Protein AF-G4ZA15-F1 (afdb_monomer)

Nearest PDB structures (foldseek):
  3rib-assembly2_B  TM=2.406E-01  e=3.776E+00  Homo sapiens
  8gjg-assembly1_A  TM=2.248E-01  e=4.540E+00  synthetic construct
  8gji-assembly1_A  TM=2.198E-01  e=4.141E+00  synthetic construct

Radius of gyration: 21.25 Å; Cα contacts (8 Å, |Δi|>4): 192; chains: 1; bounding box: 44×42×89 Å

Solvent-accessible surface area (backbone atoms only — not comparable to full-atom values): 11818 Å² total; per-residue (Å²): 134,80,81,79,73,68,76,81,36,77,65,47,50,53,51,48,41,50,50,40,40,73,71,61,60,51,67,71,53,53,45,57,76,53,47,64,85,42,93,91,57,66,61,64,57,76,22,66,51,46,53,52,48,54,55,31,47,54,52,35,21,78,72,67,38,67,78,70,60,46,63,68,58,53,53,56,62,45,45,79,79,38,54,67,78,53,41,37,40,38,28,47,45,34,34,55,53,36,64,73,63,76,47,64,64,70,53,42,50,50,32,49,52,45,28,51,53,39,49,50,50,38,47,75,70,69,46,41,43,51,54,52,51,72,68,44,99,58,64,72,92,77,49,52,81,85,36,57,64,45,46,32,50,52,52,46,25,49,51,46,11,43,75,72,43,34,70,67,38,31,50,52,34,54,54,31,46,76,72,71,31,58,66,61,21,23,52,56,42,44,44,44,68,52,47,58,55,53,50,51,54,51,55,62,73,64,58,79,79,88,125

Organism: Phytophthora sojae (strain P6497) (NCBI:txid1094619)

Mean predicted aligned error: 8.97 Å

pLDDT: mean 82.11, std 15.52, range [34.44, 96.94]

Structure (mmCIF, N/CA/C/O backbone):
data_AF-G4ZA15-F1
#
_entry.id   AF-G4ZA15-F1
#
loop_
_atom_site.group_PDB
_atom_site.id
_atom_site.type_symbol
_atom_site.label_atom_id
_atom_site.label_alt_id
_atom_site.label_comp_id
_atom_site.label_asym_id
_atom_site.label_entity_id
_atom_site.label_seq_id
_atom_site.pdbx_PDB_ins_code
_atom_site.Cartn_x
_atom_site.Cartn_y
_atom_site.Cartn_z
_atom_site.occupancy
_atom_site.B_iso_or_equiv
_atom_site.auth_seq_id
_atom_site.auth_comp_id
_atom_site.auth_asym_id
_atom_site.auth_atom_id
_atom_site.pdbx_PDB_model_num
ATOM 1 N N . MET A 1 1 ? -1.650 22.909 36.644 1.00 34.47 1 MET A N 1
ATOM 2 C CA . MET A 1 1 ? -1.852 22.818 35.185 1.00 34.47 1 MET A CA 1
ATOM 3 C C . MET A 1 1 ? -2.038 21.360 34.833 1.00 34.47 1 MET A C 1
ATOM 5 O O . MET A 1 1 ? -1.254 20.528 35.272 1.00 34.47 1 MET A O 1
ATOM 9 N N . GLU A 1 2 ? -3.170 21.073 34.209 1.00 34.44 2 GLU A N 1
ATOM 10 C CA . GLU A 1 2 ? -3.791 19.759 34.077 1.00 34.44 2 GLU A CA 1
ATOM 11 C C . GLU A 1 2 ? -2.920 18.747 33.326 1.00 34.44 2 GLU A C 1
ATOM 13 O O . GLU A 1 2 ? -2.296 19.055 32.313 1.00 34.44 2 GLU A O 1
ATOM 18 N N . LYS A 1 3 ? -2.933 17.502 33.816 1.00 37.47 3 LYS A N 1
ATOM 19 C CA . LYS A 1 3 ? -2.531 16.326 33.045 1.00 37.47 3 LYS A CA 1
ATOM 20 C C . LYS A 1 3 ? -3.373 16.311 31.771 1.00 37.47 3 LYS A C 1
ATOM 22 O O . LYS A 1 3 ? -4.573 16.058 31.857 1.00 37.47 3 LYS A O 1
ATOM 27 N N . SER A 1 4 ? -2.759 16.513 30.607 1.00 37.44 4 SER A N 1
ATOM 28 C CA . SER A 1 4 ? -3.373 16.104 29.346 1.00 37.44 4 SER A CA 1
ATOM 29 C C . SER A 1 4 ? -3.561 14.585 29.408 1.00 37.44 4 SER A C 1
ATOM 31 O O . SER A 1 4 ? -2.639 13.809 29.147 1.00 37.44 4 SER A O 1
ATOM 33 N N . LEU A 1 5 ? -4.732 14.144 29.864 1.00 37.12 5 LEU A N 1
ATOM 34 C CA . LEU A 1 5 ? -5.147 12.752 29.798 1.00 37.12 5 LEU A CA 1
ATOM 35 C C . LEU A 1 5 ? -4.989 12.322 28.341 1.00 37.12 5 LEU A C 1
ATOM 37 O O . LEU A 1 5 ? -5.591 12.908 27.447 1.00 37.12 5 LEU A O 1
ATOM 41 N N . SER A 1 6 ? -4.111 11.349 28.106 1.00 41.78 6 SER A N 1
ATOM 42 C CA . SER A 1 6 ? -3.810 10.806 26.785 1.00 41.78 6 SER A CA 1
AT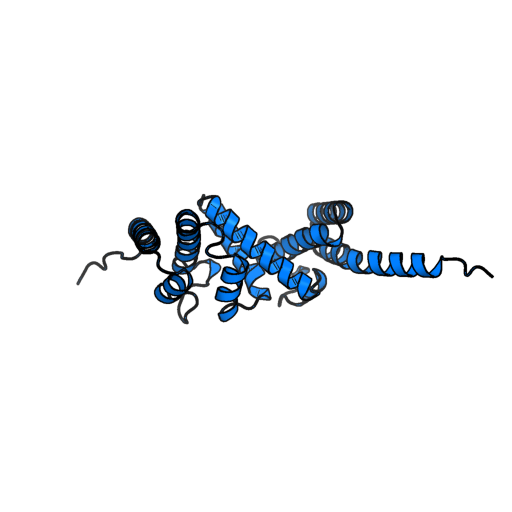OM 43 C C . SER A 1 6 ? -5.057 10.138 26.201 1.00 41.78 6 SER A C 1
ATOM 45 O O . SER A 1 6 ? -5.281 8.933 26.319 1.00 41.78 6 SER A O 1
ATOM 47 N N . ILE A 1 7 ? -5.886 10.941 25.539 1.00 44.53 7 ILE A N 1
ATOM 48 C CA . ILE A 1 7 ? -7.028 10.495 24.731 1.00 44.53 7 ILE A CA 1
ATOM 49 C C . ILE A 1 7 ? -6.553 9.652 23.528 1.00 44.53 7 ILE A C 1
ATOM 51 O O . ILE A 1 7 ? -7.340 8.957 22.896 1.00 44.53 7 ILE A O 1
ATOM 55 N N . PHE A 1 8 ? -5.240 9.635 23.273 1.00 61.66 8 PHE A N 1
ATOM 56 C CA . PHE A 1 8 ? -4.566 8.910 22.200 1.00 61.66 8 PHE A CA 1
ATOM 57 C C . PHE A 1 8 ? -3.681 7.758 22.712 1.00 61.66 8 PHE A C 1
ATOM 59 O O . PHE A 1 8 ? -2.659 7.437 22.103 1.00 61.66 8 PHE A O 1
ATOM 66 N N . SER A 1 9 ? -4.039 7.097 23.815 1.00 76.44 9 SER A N 1
ATOM 67 C CA . SER A 1 9 ? -3.373 5.842 24.193 1.00 76.44 9 SER A CA 1
ATOM 68 C C . SER A 1 9 ? -3.793 4.680 23.262 1.00 76.44 9 SER A C 1
ATOM 70 O O . SER A 1 9 ? -4.895 4.711 22.701 1.00 76.44 9 SER A O 1
ATOM 72 N N . PRO A 1 10 ? -2.973 3.621 23.092 1.00 79.88 10 PRO A N 1
ATOM 73 C CA . PRO A 1 10 ? -3.377 2.416 22.354 1.00 79.88 10 PRO A CA 1
ATOM 74 C C . PRO A 1 10 ? -4.675 1.775 22.875 1.00 79.88 10 PRO A C 1
ATOM 76 O O . PRO A 1 10 ? -5.498 1.302 22.086 1.00 79.88 10 PRO A O 1
ATOM 79 N N . ALA A 1 11 ? -4.891 1.814 24.194 1.00 82.88 11 ALA A N 1
ATOM 80 C CA . ALA A 1 11 ? -6.104 1.309 24.830 1.00 82.88 11 ALA A CA 1
ATOM 81 C C . ALA A 1 11 ? -7.326 2.169 24.469 1.00 82.88 11 ALA A C 1
ATOM 83 O O . ALA A 1 11 ? -8.357 1.628 24.069 1.00 82.88 11 ALA A O 1
ATOM 84 N N . SER A 1 12 ? -7.186 3.501 24.511 1.00 84.50 12 SER A N 1
ATOM 85 C CA . SER A 1 12 ? -8.244 4.441 24.114 1.00 84.50 12 SER A CA 1
ATOM 86 C C . SER A 1 12 ? -8.668 4.214 22.661 1.00 84.50 12 SER A C 1
ATOM 88 O O . SER A 1 12 ? -9.857 4.090 22.379 1.00 84.50 12 SER A O 1
ATOM 90 N N . ARG A 1 13 ? -7.705 4.049 21.741 1.00 86.88 13 ARG A N 1
ATOM 91 C CA . ARG A 1 13 ? -7.991 3.749 20.325 1.00 86.88 13 ARG A CA 1
ATOM 92 C C . ARG A 1 13 ? -8.724 2.425 20.141 1.00 86.88 13 ARG A C 1
ATOM 94 O O . ARG A 1 13 ? -9.690 2.350 19.385 1.00 86.88 13 ARG A O 1
ATOM 101 N N . THR A 1 14 ? -8.294 1.385 20.853 1.00 87.06 14 THR A N 1
ATOM 102 C CA . THR A 1 14 ? -8.947 0.068 20.815 1.00 87.06 14 THR A CA 1
ATOM 103 C C . THR A 1 14 ? -10.394 0.146 21.305 1.00 87.06 14 THR A C 1
ATOM 105 O O . THR A 1 14 ? -11.293 -0.420 20.671 1.00 87.06 14 THR A O 1
ATOM 108 N N . ALA A 1 15 ? -10.634 0.879 22.396 1.00 90.06 15 ALA A N 1
ATOM 109 C CA . ALA A 1 15 ? -11.966 1.102 22.943 1.00 90.06 15 ALA A CA 1
ATOM 110 C C . ALA A 1 15 ? -12.853 1.893 21.968 1.00 90.06 15 ALA A C 1
ATOM 112 O O . ALA A 1 15 ? -13.973 1.468 21.689 1.00 90.06 15 ALA A O 1
ATOM 113 N N . MET A 1 16 ? -12.335 2.978 21.380 1.00 92.56 16 MET A N 1
ATOM 114 C CA . MET A 1 16 ? -13.054 3.792 20.392 1.00 92.56 16 MET A CA 1
ATOM 115 C C . MET A 1 16 ? -13.427 2.988 19.145 1.00 92.56 16 MET A C 1
ATOM 117 O O . MET A 1 16 ? -14.595 2.969 18.769 1.00 92.56 16 MET A O 1
ATOM 121 N N . ASN A 1 17 ? -12.483 2.251 18.551 1.00 92.75 17 ASN A N 1
ATOM 122 C CA . ASN A 1 17 ? -12.767 1.425 17.374 1.00 92.75 17 ASN A CA 1
ATOM 123 C C . ASN A 1 17 ? -13.838 0.367 17.672 1.00 92.75 17 ASN A C 1
ATOM 125 O O . ASN A 1 17 ? -14.708 0.107 16.841 1.00 92.75 17 ASN A O 1
ATOM 129 N N . SER A 1 18 ? -13.799 -0.225 18.868 1.00 92.00 18 SER A N 1
ATOM 130 C CA . SER A 1 18 ? -14.799 -1.207 19.294 1.00 92.00 18 SER A CA 1
ATOM 131 C C . SER A 1 18 ? -16.169 -0.561 19.520 1.00 92.00 18 SER A C 1
ATOM 133 O O . SER A 1 18 ? -17.178 -1.128 19.106 1.00 92.00 18 SER A O 1
ATOM 135 N N . ALA A 1 19 ? -16.220 0.639 20.107 1.00 94.25 19 ALA A N 1
ATOM 136 C CA . ALA A 1 19 ? -17.455 1.398 20.290 1.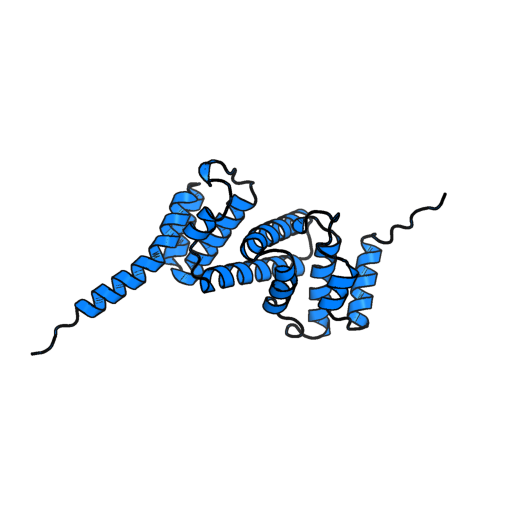00 94.25 19 ALA A CA 1
ATOM 137 C C . ALA A 1 19 ? -18.073 1.816 18.947 1.00 94.25 19 ALA A C 1
ATOM 139 O O . ALA A 1 19 ? -19.255 1.568 18.716 1.00 94.25 19 ALA A O 1
ATOM 140 N N . TRP A 1 20 ? -17.281 2.365 18.023 1.00 96.94 20 TRP A N 1
ATOM 141 C CA . TRP A 1 20 ? -17.750 2.729 16.684 1.00 96.94 20 TRP A CA 1
ATOM 142 C C . TRP A 1 20 ? -18.249 1.523 15.893 1.00 96.94 20 TRP A C 1
ATOM 144 O O . TRP A 1 20 ? -19.277 1.617 15.223 1.00 96.94 20 TRP A O 1
ATOM 154 N N . ALA A 1 21 ? -17.570 0.375 15.988 1.00 94.06 21 ALA A N 1
ATOM 155 C CA . ALA A 1 21 ? -18.023 -0.848 15.333 1.00 94.06 21 ALA A CA 1
ATOM 156 C C . ALA A 1 21 ? -19.328 -1.326 15.985 1.00 94.06 21 ALA A C 1
ATOM 158 O O . ALA A 1 21 ? -20.311 -1.611 15.299 1.00 94.06 21 ALA A O 1
ATOM 159 N N . LYS A 1 22 ? -19.412 -1.321 17.323 1.00 94.00 22 LYS A N 1
ATOM 160 C CA . LYS A 1 22 ? -20.633 -1.683 18.057 1.00 94.00 22 LYS A CA 1
ATOM 161 C C . LYS A 1 22 ? -21.831 -0.802 17.678 1.00 94.00 22 LYS A C 1
ATOM 163 O O . LYS A 1 22 ? -22.921 -1.338 17.506 1.00 94.00 22 LYS A O 1
ATOM 168 N N . SER A 1 23 ? -21.622 0.489 17.465 1.00 94.69 23 SER A N 1
ATOM 169 C CA . SER A 1 23 ? -22.679 1.412 17.039 1.00 94.69 23 SER A CA 1
ATOM 170 C C . SER A 1 23 ? -22.925 1.421 15.528 1.00 94.69 23 SER A C 1
ATOM 172 O O . SER A 1 23 ? -23.850 2.082 15.074 1.00 94.69 23 SER A O 1
ATOM 174 N N . GLY A 1 24 ? -22.117 0.705 14.739 1.00 94.31 24 GLY A N 1
ATOM 175 C CA . GLY A 1 24 ? -22.262 0.657 13.285 1.00 94.31 24 GLY A CA 1
ATOM 176 C C . GLY A 1 24 ? -22.013 1.994 12.593 1.00 94.31 24 GLY A C 1
ATOM 177 O O . GLY A 1 24 ? -22.618 2.269 11.559 1.00 94.31 24 GLY A O 1
ATOM 178 N N . VAL A 1 25 ? -21.132 2.825 13.160 1.00 96.94 25 VAL A N 1
ATOM 179 C CA . VAL A 1 25 ? -20.686 4.071 12.519 1.00 96.94 25 VAL A CA 1
ATOM 180 C C . VAL A 1 25 ? -20.119 3.729 11.135 1.00 96.94 25 VAL A C 1
ATOM 182 O O . VAL A 1 25 ? -19.558 2.661 10.947 1.00 96.94 25 VAL A O 1
ATOM 185 N N . LYS A 1 26 ? -20.304 4.566 10.117 1.00 95.56 26 LYS A N 1
ATOM 186 C CA . LYS A 1 26 ? -19.759 4.253 8.785 1.00 95.56 26 LYS A CA 1
ATOM 187 C C . LYS A 1 26 ? -18.257 4.579 8.721 1.00 95.56 26 LYS A C 1
ATOM 189 O O . LYS A 1 26 ? -17.853 5.583 9.317 1.00 95.56 26 LYS A O 1
ATOM 194 N N . PRO A 1 27 ? -17.423 3.814 7.990 1.00 95.06 27 PRO A N 1
ATOM 195 C CA . PRO A 1 27 ? -16.002 4.130 7.802 1.00 95.06 27 PRO A CA 1
ATOM 196 C C . PRO A 1 27 ? -15.730 5.549 7.302 1.00 95.06 27 PRO A C 1
ATOM 198 O O . PRO A 1 27 ? -14.786 6.179 7.776 1.00 95.06 27 PRO A O 1
ATOM 201 N N . GLU A 1 28 ? -16.579 6.094 6.431 1.00 93.06 28 GLU A N 1
ATOM 202 C CA . GLU A 1 28 ? -16.513 7.483 5.963 1.00 93.06 28 GLU A CA 1
ATOM 203 C C . GLU A 1 28 ? -16.638 8.485 7.118 1.00 93.06 28 GLU A C 1
ATOM 205 O O . GLU A 1 28 ? -15.981 9.526 7.127 1.00 93.06 28 GLU A O 1
ATOM 210 N N . GLU A 1 29 ? -17.499 8.189 8.092 1.00 94.56 29 GLU A N 1
ATOM 211 C CA . GLU A 1 29 ? -17.726 9.061 9.241 1.00 94.56 29 GLU A CA 1
ATOM 212 C C . GLU A 1 29 ? -16.543 9.008 10.203 1.00 94.56 29 GLU A C 1
ATOM 214 O O . GLU A 1 29 ? -16.046 10.049 10.625 1.00 94.56 29 GLU A O 1
ATOM 219 N N . VAL A 1 30 ? -16.007 7.814 10.469 1.00 94.69 30 VAL A N 1
ATOM 220 C CA . VAL A 1 30 ? -14.788 7.678 11.278 1.00 94.69 30 VAL A CA 1
ATOM 221 C C . VAL A 1 30 ? -13.591 8.351 10.598 1.00 94.69 30 VAL A C 1
ATOM 223 O O . VAL A 1 30 ? -12.807 9.008 11.280 1.00 94.69 30 VAL A O 1
ATOM 226 N N . TYR A 1 31 ? -13.483 8.281 9.265 1.00 90.56 31 TYR A N 1
ATOM 227 C CA . TYR A 1 31 ? -12.460 9.007 8.502 1.00 90.56 31 TYR A CA 1
ATOM 228 C C . TYR A 1 31 ? -12.529 10.520 8.763 1.00 90.56 31 TYR A C 1
ATOM 230 O O . TYR A 1 31 ? -11.504 11.167 8.985 1.00 90.56 31 TYR A O 1
ATOM 238 N N . ARG A 1 32 ? -13.746 11.087 8.781 1.00 90.00 32 ARG A N 1
ATOM 239 C CA . ARG A 1 32 ? -13.978 12.507 9.092 1.00 90.00 32 ARG A CA 1
ATOM 240 C C . ARG A 1 32 ? -13.657 12.848 10.544 1.00 90.00 32 ARG A C 1
ATOM 242 O O . ARG A 1 32 ? -12.971 13.841 10.774 1.00 90.00 32 ARG A O 1
ATOM 249 N N . ILE A 1 33 ? -14.116 12.036 11.499 1.00 91.31 33 ILE A N 1
ATOM 250 C CA . ILE A 1 33 ? -13.871 12.227 12.941 1.00 91.31 33 ILE A CA 1
ATOM 251 C C . ILE A 1 33 ? -12.369 12.246 13.239 1.00 91.31 33 ILE A C 1
ATOM 253 O O . ILE A 1 33 ? -11.900 13.079 14.009 1.00 91.31 33 ILE A O 1
ATOM 257 N N . LEU A 1 34 ? -11.614 11.351 12.598 1.00 89.00 34 LEU A N 1
ATOM 258 C CA . LEU A 1 34 ? -10.165 11.237 12.751 1.00 89.00 34 LEU A CA 1
ATOM 259 C C . LEU A 1 34 ? -9.374 12.286 11.959 1.00 89.00 34 LEU A C 1
ATOM 261 O O . LEU A 1 34 ? -8.154 12.310 12.075 1.00 89.00 34 LEU A O 1
ATOM 265 N N . ARG A 1 35 ? -10.058 13.136 11.177 1.00 86.88 35 ARG A N 1
ATOM 266 C CA . ARG A 1 35 ? -9.497 14.274 10.426 1.00 86.88 35 ARG A CA 1
ATOM 267 C C . ARG A 1 35 ? -8.337 13.910 9.487 1.00 86.88 35 ARG A C 1
ATOM 269 O O . ARG A 1 35 ? -7.547 14.775 9.131 1.00 86.88 35 ARG A O 1
ATOM 276 N N . ILE A 1 36 ? -8.320 12.673 8.992 1.00 84.88 36 ILE A N 1
ATOM 277 C CA . ILE A 1 36 ? -7.212 12.105 8.214 1.00 84.88 36 ILE A CA 1
ATOM 278 C C . ILE A 1 36 ? -6.879 12.958 6.984 1.00 84.88 36 ILE A C 1
ATOM 280 O O . ILE A 1 36 ? -7.716 13.172 6.09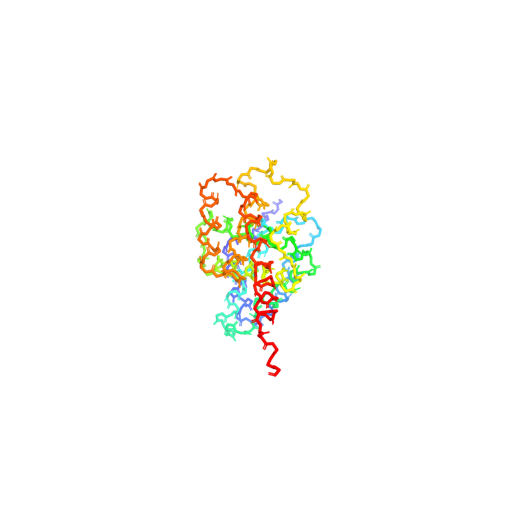5 1.00 84.88 36 ILE A O 1
ATOM 284 N N . GLY A 1 37 ? -5.620 13.395 6.912 1.00 75.25 37 GLY A N 1
ATOM 285 C CA . GLY A 1 37 ? -5.090 14.162 5.785 1.00 75.25 37 GLY A CA 1
ATOM 286 C C . GLY A 1 37 ? -5.504 15.633 5.807 1.00 75.25 37 GLY A C 1
ATOM 287 O O . GLY A 1 37 ? -5.590 16.264 4.750 1.00 75.25 37 GLY A O 1
ATOM 288 N N . GLN A 1 38 ? -5.820 16.178 6.986 1.00 77.12 38 GLN A N 1
ATOM 289 C CA . GLN A 1 38 ? -5.984 17.620 7.160 1.00 77.12 38 GLN A CA 1
ATOM 290 C C . GLN A 1 38 ? -4.629 18.346 7.272 1.00 77.12 38 GLN A C 1
ATOM 292 O O . GLN A 1 38 ? -3.639 17.750 7.699 1.00 77.12 38 GLN A O 1
ATOM 297 N N . PRO A 1 39 ? -4.562 19.637 6.885 1.00 68.38 39 PRO A N 1
ATOM 298 C CA . PRO A 1 39 ? -3.347 20.435 7.026 1.00 68.38 39 PRO A CA 1
ATOM 299 C C . PRO A 1 39 ? -2.836 20.444 8.472 1.00 68.38 39 PRO A C 1
ATOM 301 O O . PRO A 1 39 ? -3.615 20.653 9.401 1.00 68.38 39 PRO A O 1
ATOM 304 N N . GLY A 1 40 ? -1.529 20.244 8.646 1.00 64.75 40 GLY A N 1
ATOM 305 C CA . GLY A 1 40 ? -0.880 20.197 9.960 1.00 64.75 40 GLY A CA 1
ATOM 306 C C . GLY A 1 40 ? -0.823 18.810 10.608 1.00 64.75 40 GLY A C 1
ATOM 307 O O . GLY A 1 40 ? -0.255 18.689 11.690 1.00 64.75 40 GLY A O 1
ATOM 308 N N . GLU A 1 41 ? -1.368 17.767 9.971 1.00 69.44 41 GLU A N 1
ATOM 309 C CA . GLU A 1 41 ? -1.163 16.383 10.411 1.00 69.44 41 GLU A CA 1
ATOM 310 C C . GLU A 1 41 ? 0.193 15.813 9.966 1.00 69.44 41 GLU A C 1
ATOM 312 O O . GLU A 1 41 ? 0.814 16.277 9.007 1.00 69.44 41 GLU A O 1
ATOM 317 N N . GLU A 1 42 ? 0.633 14.761 10.665 1.00 71.00 42 GLU A N 1
ATOM 318 C CA . GLU A 1 42 ? 1.733 13.904 10.220 1.00 71.00 42 GLU A CA 1
ATOM 319 C C . GLU A 1 42 ? 1.484 13.392 8.795 1.00 71.00 42 GLU A C 1
ATOM 321 O O . GLU A 1 42 ? 0.339 13.204 8.371 1.00 71.00 42 GLU A O 1
ATOM 326 N N . ALA A 1 43 ? 2.567 13.084 8.076 1.00 76.00 43 ALA A N 1
ATOM 327 C CA . ALA A 1 43 ? 2.467 12.399 6.795 1.00 76.00 43 ALA A CA 1
ATOM 328 C C . ALA A 1 43 ? 1.546 11.174 6.925 1.00 76.00 43 ALA A C 1
ATOM 330 O O . ALA A 1 43 ? 1.664 10.393 7.872 1.00 76.00 43 ALA A O 1
ATOM 331 N N . MET A 1 44 ? 0.625 10.991 5.973 1.00 80.12 44 MET A N 1
ATOM 332 C CA . MET A 1 44 ? -0.442 9.988 6.087 1.00 80.12 44 MET A CA 1
ATOM 333 C C . MET A 1 44 ? 0.099 8.580 6.374 1.00 80.12 44 MET A C 1
ATOM 335 O O . MET A 1 44 ? -0.491 7.844 7.160 1.00 80.12 44 MET A O 1
ATOM 339 N N . ALA A 1 45 ? 1.265 8.239 5.818 1.00 76.38 45 ALA A N 1
ATOM 340 C CA . ALA A 1 45 ? 1.928 6.967 6.066 1.00 76.38 45 ALA A CA 1
ATOM 341 C C . ALA A 1 45 ? 2.286 6.737 7.544 1.00 76.38 45 ALA A C 1
ATOM 343 O O . ALA A 1 45 ? 2.149 5.622 8.036 1.00 76.38 45 ALA A O 1
ATOM 344 N N . THR A 1 46 ? 2.729 7.779 8.254 1.00 78.69 46 THR A N 1
ATOM 345 C CA . THR A 1 46 ? 3.100 7.713 9.675 1.00 78.69 46 THR A CA 1
ATOM 346 C C . THR A 1 46 ? 1.952 8.076 10.613 1.00 78.69 46 THR A C 1
ATOM 348 O O . THR A 1 46 ? 2.080 7.821 11.809 1.00 78.69 46 THR A O 1
ATOM 351 N N . SER A 1 47 ? 0.831 8.580 10.089 1.00 83.81 47 SER A N 1
ATOM 352 C CA . SER A 1 47 ? -0.309 9.052 10.873 1.00 83.81 47 SER A CA 1
ATOM 353 C C . SER A 1 47 ? -0.943 7.945 11.717 1.00 83.81 47 SER A C 1
ATOM 355 O O . SER A 1 47 ? -1.430 6.920 11.228 1.00 83.81 47 SER A O 1
ATOM 357 N N . THR A 1 48 ? -0.993 8.187 13.026 1.00 84.88 48 THR A N 1
ATOM 358 C CA . THR A 1 48 ? -1.684 7.300 13.973 1.00 84.88 48 THR A CA 1
ATOM 359 C C . THR A 1 48 ? -3.193 7.259 13.724 1.00 84.88 48 THR A C 1
ATOM 361 O O . THR A 1 48 ? -3.792 6.189 13.836 1.00 84.88 48 THR A O 1
ATOM 364 N N . SER A 1 49 ? -3.797 8.384 13.331 1.00 87.31 49 SER A N 1
ATOM 365 C CA . SER A 1 49 ? -5.211 8.468 12.948 1.00 87.31 49 SER A CA 1
ATOM 366 C C . SER A 1 49 ? -5.508 7.598 11.728 1.00 87.31 49 SER A C 1
ATOM 368 O O . SER A 1 49 ? -6.478 6.841 11.724 1.00 87.31 49 SER A O 1
ATOM 370 N N . PHE A 1 50 ? -4.634 7.634 10.718 1.00 87.06 50 PHE A N 1
ATOM 371 C CA . PHE A 1 50 ? -4.801 6.807 9.527 1.00 87.06 50 PHE A CA 1
ATOM 372 C C . PHE A 1 50 ? -4.719 5.310 9.852 1.00 87.06 50 PHE A C 1
ATOM 374 O O . PHE A 1 50 ? -5.608 4.546 9.478 1.00 87.06 50 PHE A O 1
ATOM 381 N N . ARG A 1 51 ? -3.724 4.887 10.643 1.00 85.88 51 ARG A N 1
ATOM 382 C CA . ARG A 1 51 ? -3.628 3.489 11.101 1.00 85.88 51 ARG A CA 1
ATOM 383 C C . ARG A 1 51 ? -4.832 3.058 11.937 1.00 85.88 51 ARG A C 1
ATOM 385 O O . ARG A 1 51 ? -5.345 1.957 11.751 1.00 85.88 51 ARG A O 1
ATOM 392 N N . GLN A 1 52 ? -5.314 3.922 12.832 1.00 89.06 52 GLN A N 1
ATOM 393 C CA . GLN A 1 52 ? -6.514 3.643 13.621 1.00 89.06 52 GLN A CA 1
ATOM 394 C C . GLN A 1 52 ? -7.737 3.413 12.728 1.00 89.06 52 GLN A C 1
ATOM 396 O O . GLN A 1 52 ? -8.552 2.539 13.029 1.00 89.06 52 GLN A O 1
ATOM 401 N N . TRP A 1 53 ? -7.862 4.172 11.643 1.00 92.19 53 TRP A N 1
ATOM 402 C CA . TRP A 1 53 ? -8.947 4.017 10.685 1.00 92.19 53 TRP A CA 1
ATOM 403 C C . TRP A 1 53 ? -8.860 2.719 9.882 1.00 92.19 53 TRP A C 1
ATOM 405 O O . TRP A 1 53 ? -9.875 2.043 9.732 1.00 92.19 53 TRP A O 1
ATOM 415 N N . LEU A 1 54 ? -7.662 2.299 9.465 1.00 90.00 54 LEU A N 1
ATOM 416 C CA . LEU A 1 54 ? -7.466 0.976 8.855 1.00 90.00 54 LEU A CA 1
ATOM 417 C C . LEU A 1 54 ? -7.869 -0.152 9.821 1.00 90.00 54 LEU A C 1
ATOM 419 O O . LEU A 1 54 ? -8.601 -1.062 9.447 1.00 90.00 54 LEU A O 1
ATOM 423 N N . TRP A 1 55 ? -7.492 -0.055 11.100 1.00 89.31 55 TRP A N 1
ATOM 424 C CA . TRP A 1 55 ? -7.948 -1.001 12.133 1.00 89.31 55 TRP A CA 1
ATOM 425 C C . TRP A 1 55 ? -9.458 -0.988 12.340 1.00 89.31 55 TRP A C 1
ATOM 427 O O . TRP A 1 55 ? -10.057 -1.996 12.718 1.00 89.31 55 TRP A O 1
ATOM 437 N N . TYR A 1 56 ? -10.068 0.177 12.171 1.00 92.94 56 TYR A N 1
ATOM 438 C CA . TYR A 1 56 ? -11.499 0.329 12.304 1.00 92.94 56 TYR A CA 1
ATOM 439 C C . TYR A 1 56 ? -12.252 -0.342 11.149 1.00 92.94 56 TYR A C 1
ATOM 441 O O . TYR A 1 56 ? -13.221 -1.049 11.413 1.00 92.94 56 TYR A O 1
ATOM 449 N N . ILE A 1 57 ? -11.783 -0.173 9.908 1.00 93.25 57 ILE A N 1
ATOM 450 C CA . ILE A 1 57 ? -12.342 -0.824 8.713 1.00 93.25 57 ILE A CA 1
ATOM 451 C C . ILE A 1 57 ? -12.428 -2.338 8.908 1.00 93.25 57 ILE A C 1
ATOM 453 O O . ILE A 1 57 ? -13.488 -2.916 8.692 1.00 93.25 57 ILE A O 1
ATOM 457 N N . GLU A 1 58 ? -11.361 -2.962 9.404 1.00 90.12 58 GLU A N 1
ATOM 458 C CA . GLU A 1 58 ? -11.343 -4.408 9.648 1.00 90.12 58 GLU A CA 1
ATOM 459 C C . GLU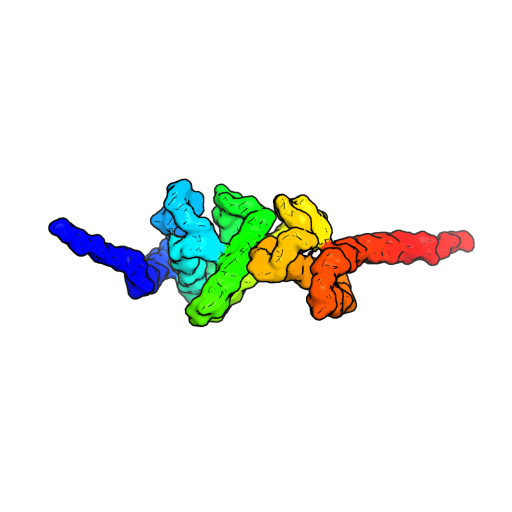 A 1 58 ? -12.380 -4.832 10.693 1.00 90.12 58 GLU A C 1
ATOM 461 O O . GLU A 1 58 ? -13.164 -5.754 10.482 1.00 90.12 58 GLU A O 1
ATOM 466 N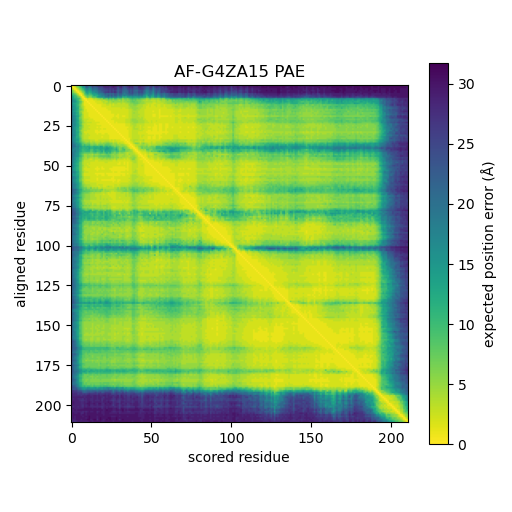 N . LYS A 1 59 ? -12.482 -4.097 11.807 1.00 90.12 59 LYS A N 1
ATOM 467 C CA . LYS A 1 59 ? -13.532 -4.350 12.810 1.00 90.12 59 LYS A CA 1
ATOM 468 C C . LYS A 1 59 ? -14.939 -4.132 12.257 1.00 90.12 59 LYS A C 1
ATOM 470 O O . LYS A 1 59 ? -15.875 -4.800 12.696 1.00 90.12 59 LYS A O 1
ATOM 475 N N . TYR A 1 60 ? -15.098 -3.178 11.346 1.00 93.94 60 TYR A N 1
ATOM 476 C CA . TYR A 1 60 ? -16.368 -2.892 10.699 1.00 93.94 60 TYR A CA 1
ATOM 477 C C . TYR A 1 60 ? -16.775 -4.032 9.760 1.00 93.94 60 TYR A C 1
ATOM 479 O O . TYR A 1 60 ? -17.898 -4.513 9.885 1.00 93.94 60 TYR A O 1
ATOM 487 N N . ARG A 1 61 ? -15.859 -4.521 8.911 1.00 92.06 61 ARG A N 1
ATOM 488 C CA . ARG A 1 61 ? -16.065 -5.676 8.017 1.00 92.06 61 ARG A CA 1
ATOM 489 C C . ARG A 1 61 ? -16.436 -6.941 8.776 1.00 92.06 61 ARG A C 1
ATOM 491 O O . ARG A 1 61 ? -17.489 -7.511 8.522 1.00 92.06 61 ARG A O 1
ATOM 498 N N . VAL A 1 62 ? -15.675 -7.287 9.816 1.00 90.62 62 VAL A N 1
ATOM 499 C CA . VAL A 1 62 ? -15.969 -8.454 10.670 1.00 90.62 62 VAL A CA 1
ATOM 500 C C . VAL A 1 62 ? -17.389 -8.410 11.239 1.00 90.62 62 VAL A C 1
ATOM 502 O O . VAL A 1 62 ? -18.025 -9.444 11.422 1.00 90.62 62 VAL A O 1
ATOM 505 N N . LYS A 1 63 ? -17.902 -7.214 11.541 1.00 91.62 63 LYS A N 1
ATOM 506 C CA . LYS A 1 63 ? -19.234 -7.060 12.122 1.00 91.62 63 LYS A CA 1
ATOM 507 C C . LYS A 1 63 ? -20.353 -6.972 11.082 1.00 91.62 63 LYS A C 1
ATOM 509 O O . LYS A 1 63 ? -21.436 -7.494 11.327 1.00 91.62 63 LYS A O 1
ATOM 514 N N . MET A 1 64 ? -20.135 -6.227 10.005 1.00 92.75 64 MET A N 1
ATOM 515 C CA . MET A 1 64 ? -21.173 -5.883 9.028 1.00 92.75 64 MET A CA 1
ATOM 516 C C . MET A 1 64 ? -21.168 -6.800 7.799 1.00 92.75 64 MET A C 1
ATOM 518 O O . MET A 1 64 ? -22.089 -6.719 6.991 1.00 92.75 64 MET A O 1
ATOM 522 N N . GLY A 1 65 ? -20.164 -7.668 7.675 1.00 89.69 65 GLY A N 1
ATOM 523 C CA . GLY A 1 65 ? -19.858 -8.456 6.486 1.00 89.69 65 GLY A CA 1
ATOM 524 C C . GLY A 1 65 ? -18.704 -7.838 5.694 1.00 89.69 65 GLY A C 1
ATOM 525 O O . GLY A 1 65 ? -18.560 -6.614 5.643 1.00 89.69 65 GLY A O 1
ATOM 526 N N . ASP A 1 66 ? -17.890 -8.682 5.060 1.00 83.62 66 ASP A N 1
ATOM 527 C CA . ASP A 1 66 ? -16.696 -8.247 4.319 1.00 83.62 66 ASP A CA 1
ATOM 528 C C . ASP A 1 66 ? -17.036 -7.282 3.168 1.00 83.62 66 ASP A C 1
ATOM 530 O O . ASP A 1 66 ? -16.309 -6.316 2.926 1.00 83.62 66 ASP A O 1
ATOM 534 N N . ASP A 1 67 ? -18.208 -7.460 2.550 1.00 87.19 67 ASP A N 1
ATOM 535 C CA . ASP A 1 67 ? -18.715 -6.612 1.464 1.00 87.19 67 ASP A CA 1
ATOM 536 C C . ASP A 1 67 ? -19.359 -5.298 1.941 1.00 87.19 67 ASP A C 1
ATOM 538 O O . ASP A 1 67 ? -19.741 -4.459 1.122 1.00 87.19 67 ASP A O 1
ATOM 542 N N . ALA A 1 68 ? -19.475 -5.068 3.257 1.00 91.06 68 ALA A N 1
ATOM 543 C CA . ALA A 1 68 ? -20.066 -3.838 3.795 1.00 91.06 68 ALA A CA 1
ATOM 544 C C . ALA A 1 68 ? -19.272 -2.583 3.401 1.00 91.06 68 ALA A C 1
ATOM 546 O O . ALA A 1 68 ? -19.825 -1.483 3.332 1.00 91.06 68 ALA A O 1
ATOM 547 N N . ILE A 1 69 ? -17.973 -2.751 3.143 1.00 91.56 69 ILE A N 1
ATOM 548 C CA . ILE A 1 69 ? -17.146 -1.757 2.476 1.00 91.56 69 ILE A CA 1
ATOM 549 C C . ILE A 1 69 ? -16.065 -2.447 1.649 1.00 91.56 69 ILE A C 1
ATOM 551 O O . ILE A 1 69 ? -15.262 -3.215 2.169 1.00 91.56 69 ILE A O 1
ATOM 555 N N . THR A 1 70 ? -16.004 -2.144 0.358 1.00 89.19 70 THR A N 1
ATOM 556 C CA . THR A 1 70 ? -15.022 -2.713 -0.575 1.00 89.19 70 THR A CA 1
ATOM 557 C C . THR A 1 70 ? -13.699 -1.949 -0.540 1.00 89.19 70 THR A C 1
ATOM 559 O O . THR A 1 70 ? -13.655 -0.752 -0.243 1.00 89.19 70 THR A O 1
ATOM 562 N N . ASP A 1 71 ? -12.602 -2.607 -0.916 1.00 86.25 71 ASP A N 1
ATOM 563 C CA . ASP A 1 71 ? -11.297 -1.943 -1.040 1.00 86.25 71 ASP A CA 1
ATOM 564 C C . ASP A 1 71 ? -11.316 -0.807 -2.076 1.00 86.25 71 ASP A C 1
ATOM 566 O O . ASP A 1 71 ? -10.656 0.219 -1.904 1.00 86.25 71 ASP A O 1
ATOM 570 N N . LEU A 1 72 ? -12.142 -0.943 -3.121 1.00 83.19 72 LEU A N 1
ATOM 571 C CA . LEU A 1 72 ? -12.373 0.103 -4.114 1.00 83.19 72 LEU A CA 1
ATOM 572 C C . LEU A 1 72 ? -12.960 1.368 -3.470 1.00 83.19 72 LEU A C 1
ATOM 574 O O . LEU A 1 72 ? -12.492 2.474 -3.754 1.00 83.19 72 LEU A O 1
ATOM 578 N N . GLN A 1 73 ? -13.963 1.216 -2.598 1.00 88.06 73 GLN A N 1
ATOM 579 C CA . GLN A 1 73 ? -14.553 2.329 -1.847 1.00 88.06 73 GLN A CA 1
ATOM 580 C C . GLN A 1 73 ? -13.523 2.969 -0.913 1.00 88.06 73 GLN A C 1
ATOM 582 O O . GLN A 1 73 ? -13.432 4.198 -0.869 1.00 88.06 73 GLN A O 1
ATOM 587 N N . ILE A 1 74 ? -12.688 2.164 -0.248 1.00 88.44 74 ILE A N 1
ATOM 588 C CA . ILE A 1 74 ? -11.599 2.658 0.607 1.00 88.44 74 ILE A CA 1
ATOM 589 C C . ILE A 1 74 ? -10.599 3.493 -0.199 1.00 88.44 74 ILE A C 1
ATOM 591 O O . ILE A 1 74 ? -10.336 4.646 0.152 1.00 88.44 74 ILE A O 1
ATOM 595 N N . GLY A 1 75 ? -10.104 2.970 -1.321 1.00 81.12 75 GLY A N 1
ATOM 596 C CA . GLY A 1 75 ? -9.200 3.709 -2.204 1.00 81.12 75 GLY A CA 1
ATOM 597 C C . GLY A 1 75 ? -9.829 4.995 -2.756 1.00 81.12 75 GLY A C 1
ATOM 598 O O . GLY A 1 75 ? -9.159 6.018 -2.879 1.00 81.12 75 GLY A O 1
ATOM 599 N N . THR A 1 76 ? -11.131 4.990 -3.058 1.00 82.38 76 THR A N 1
ATOM 600 C CA . THR A 1 76 ? -11.857 6.191 -3.511 1.00 82.38 76 THR A CA 1
ATOM 601 C C . THR A 1 76 ? -11.967 7.255 -2.414 1.00 82.38 76 THR A C 1
ATOM 603 O O . THR A 1 76 ? -11.842 8.446 -2.707 1.00 82.38 76 THR A O 1
ATOM 606 N N . MET A 1 77 ? -12.166 6.862 -1.150 1.00 84.38 77 MET A N 1
ATOM 607 C CA . MET A 1 77 ? -12.143 7.805 -0.026 1.00 84.38 77 MET A CA 1
ATOM 608 C C . MET A 1 77 ? -10.782 8.493 0.097 1.00 84.38 77 MET A C 1
ATOM 610 O O . MET A 1 77 ? -10.731 9.710 0.281 1.00 84.38 77 MET A O 1
ATOM 614 N N . LEU A 1 78 ? -9.697 7.735 -0.078 1.00 80.69 78 LEU A N 1
ATOM 615 C CA . LEU A 1 78 ? -8.327 8.246 0.002 1.00 80.69 78 LEU A CA 1
ATOM 616 C C . LEU A 1 78 ? -7.953 9.131 -1.188 1.00 80.69 78 LEU A C 1
ATOM 618 O O . LEU A 1 78 ? -7.263 10.135 -1.007 1.00 80.69 78 LEU A O 1
ATOM 622 N N . ASN A 1 79 ? -8.486 8.842 -2.380 1.00 74.00 79 ASN A N 1
ATOM 623 C CA . ASN A 1 79 ? -8.219 9.634 -3.583 1.00 74.00 79 ASN A CA 1
ATOM 624 C C . ASN A 1 79 ? -8.643 11.104 -3.469 1.00 74.00 79 ASN A C 1
ATOM 626 O O . ASN A 1 79 ? -8.104 11.965 -4.154 1.00 74.00 79 ASN A O 1
ATOM 630 N N . LYS A 1 80 ? -9.570 11.427 -2.560 1.00 70.88 80 LYS A N 1
ATOM 631 C CA . LYS A 1 80 ? -9.942 12.822 -2.269 1.00 70.88 80 LYS A CA 1
ATOM 632 C C . LYS A 1 80 ? -8.789 13.648 -1.686 1.00 70.88 80 LYS A C 1
ATOM 634 O O . LYS A 1 80 ? -8.916 14.868 -1.597 1.00 70.88 80 LYS A O 1
ATOM 639 N N . LYS A 1 81 ? -7.724 12.996 -1.214 1.00 69.81 81 LYS A N 1
ATOM 640 C CA . LYS A 1 81 ? -6.590 13.615 -0.516 1.00 69.81 81 LYS A CA 1
ATOM 641 C C . LYS A 1 81 ? -5.238 13.227 -1.100 1.00 69.81 81 LYS A C 1
ATOM 643 O O . LYS A 1 81 ? -4.317 14.028 -1.020 1.00 69.81 81 LYS A O 1
ATOM 648 N N . VAL A 1 82 ? -5.128 12.028 -1.668 1.00 67.44 82 VAL A N 1
ATOM 649 C CA . VAL A 1 82 ? -3.879 11.470 -2.192 1.00 67.44 82 VAL A CA 1
ATOM 650 C C . VAL A 1 82 ? -4.135 10.952 -3.610 1.00 67.44 82 VAL A C 1
ATOM 652 O O . VAL A 1 82 ? -4.888 9.984 -3.749 1.00 67.44 82 VAL A O 1
ATOM 655 N N . PRO A 1 83 ? -3.551 11.564 -4.657 1.00 74.38 83 PRO A N 1
ATOM 656 C CA . PRO A 1 83 ? -3.661 11.073 -6.030 1.00 74.38 83 PRO A CA 1
ATOM 657 C C . PRO A 1 83 ? -3.293 9.588 -6.143 1.00 74.38 83 PRO A C 1
ATOM 659 O O . PRO A 1 83 ? -2.454 9.094 -5.395 1.00 74.38 83 PRO A O 1
ATOM 662 N N . TYR A 1 84 ? -3.873 8.856 -7.099 1.00 70.25 84 TYR A N 1
ATOM 663 C CA . TYR A 1 84 ? -3.616 7.412 -7.249 1.00 70.25 84 TYR A CA 1
ATOM 664 C C . TYR A 1 84 ? -2.138 7.033 -7.388 1.00 70.25 84 TYR A C 1
ATOM 666 O O . TYR A 1 84 ? -1.731 5.983 -6.895 1.00 70.25 84 TYR A O 1
ATOM 674 N N . LEU A 1 85 ? -1.337 7.892 -8.018 1.00 71.25 85 LEU A N 1
ATOM 675 C CA . LEU A 1 85 ? 0.109 7.695 -8.132 1.00 71.25 85 LEU A CA 1
ATOM 676 C C . LEU A 1 85 ? 0.788 7.679 -6.759 1.00 71.25 85 LEU A C 1
ATOM 678 O O . LEU A 1 85 ? 1.599 6.799 -6.475 1.00 71.25 85 LEU A O 1
ATOM 682 N N . ASP A 1 86 ? 0.365 8.579 -5.877 1.00 81.06 86 ASP A N 1
ATOM 683 C CA . ASP A 1 86 ? 0.883 8.701 -4.518 1.00 81.06 86 ASP A CA 1
ATOM 684 C C . ASP A 1 86 ? 0.289 7.647 -3.573 1.00 81.06 86 ASP A C 1
ATOM 686 O O . ASP A 1 86 ? 0.872 7.326 -2.540 1.00 81.06 86 ASP A O 1
ATOM 690 N N . GLN A 1 87 ? -0.856 7.047 -3.919 1.00 81.56 87 GLN A N 1
ATOM 691 C CA . GLN A 1 87 ? -1.424 5.945 -3.136 1.00 81.56 87 GLN A CA 1
ATOM 692 C C . GLN A 1 87 ? -0.526 4.709 -3.160 1.00 81.56 87 GLN A C 1
ATOM 694 O O . GLN A 1 87 ? -0.407 4.020 -2.149 1.00 81.56 87 GLN A O 1
ATOM 699 N N . VAL A 1 88 ? 0.150 4.438 -4.278 1.00 84.81 88 VAL A N 1
ATOM 700 C CA . VAL A 1 88 ? 1.075 3.304 -4.377 1.00 84.81 88 VAL A CA 1
ATOM 701 C C . VAL A 1 88 ? 2.233 3.439 -3.386 1.00 84.81 88 VAL A C 1
ATOM 703 O O . VAL A 1 88 ? 2.555 2.480 -2.679 1.00 84.81 88 VAL A O 1
ATOM 706 N N . THR A 1 89 ? 2.850 4.620 -3.318 1.00 87.50 89 THR A N 1
ATOM 707 C CA . THR A 1 89 ? 3.967 4.894 -2.403 1.00 87.50 89 THR A CA 1
ATOM 708 C C . THR A 1 89 ? 3.484 5.001 -0.956 1.00 87.50 89 THR A C 1
ATOM 710 O O . THR A 1 89 ? 4.150 4.489 -0.053 1.00 87.50 89 THR A O 1
ATOM 713 N N . LEU A 1 90 ? 2.290 5.561 -0.727 1.00 86.88 90 LEU A N 1
ATOM 714 C CA . LEU A 1 90 ? 1.626 5.576 0.576 1.00 86.88 90 LEU A CA 1
ATOM 715 C C . LEU A 1 90 ? 1.416 4.158 1.116 1.00 86.88 90 LEU A C 1
ATOM 717 O O . LEU A 1 90 ? 1.867 3.859 2.221 1.00 86.88 90 LEU A O 1
ATOM 721 N N . PHE A 1 91 ? 0.761 3.273 0.360 1.00 87.62 91 PHE A N 1
ATOM 722 C CA . PHE A 1 91 ? 0.479 1.914 0.826 1.00 87.62 91 PHE A CA 1
ATOM 723 C C . PHE A 1 91 ? 1.742 1.064 0.935 1.00 87.62 91 PHE A C 1
ATOM 725 O O . PHE A 1 91 ? 1.843 0.267 1.868 1.00 87.62 91 PHE A O 1
ATOM 732 N N . GLN A 1 92 ? 2.745 1.296 0.079 1.00 89.88 92 GLN A N 1
ATOM 733 C CA . GLN A 1 92 ? 4.070 0.709 0.273 1.00 89.88 92 GLN A CA 1
ATOM 734 C C . GLN A 1 92 ? 4.645 1.118 1.639 1.00 89.88 92 GLN A C 1
ATOM 736 O O . GLN A 1 92 ? 5.107 0.263 2.394 1.00 89.88 92 GLN A O 1
ATOM 741 N N . SER A 1 93 ? 4.569 2.406 1.993 1.00 88.44 93 SER A N 1
ATOM 742 C CA . SER A 1 93 ? 5.091 2.904 3.270 1.00 88.44 93 SER A CA 1
ATOM 743 C C . SER A 1 93 ? 4.308 2.367 4.462 1.00 88.44 93 SER A C 1
ATOM 745 O O . SER A 1 93 ? 4.903 2.029 5.483 1.00 88.44 93 SER A O 1
ATOM 747 N N . VAL A 1 94 ? 2.982 2.300 4.356 1.00 85.31 94 VAL A N 1
ATOM 748 C CA . VAL A 1 94 ? 2.102 1.811 5.425 1.00 85.31 94 VAL A CA 1
ATOM 749 C C . VAL A 1 94 ? 2.375 0.335 5.691 1.00 85.31 94 VAL A C 1
ATOM 751 O O . VAL A 1 94 ? 2.608 -0.034 6.838 1.00 85.31 94 VAL A O 1
ATOM 754 N N . LYS A 1 95 ? 2.431 -0.488 4.637 1.00 86.12 95 LYS A N 1
ATOM 755 C CA . LYS A 1 95 ? 2.760 -1.917 4.720 1.00 86.12 95 LYS A CA 1
ATOM 756 C C . LYS A 1 95 ? 4.076 -2.145 5.459 1.00 86.12 95 LYS A C 1
ATOM 758 O O . LYS A 1 95 ? 4.128 -2.911 6.413 1.00 86.12 95 LYS A O 1
ATOM 763 N N . GLU A 1 96 ? 5.135 -1.441 5.075 1.00 86.12 96 GLU A N 1
ATOM 764 C CA . GLU A 1 96 ? 6.441 -1.613 5.716 1.00 86.12 96 GLU A CA 1
ATOM 765 C C . GLU A 1 96 ? 6.484 -1.148 7.169 1.00 86.12 96 GLU A C 1
ATOM 767 O O . GLU A 1 96 ? 7.189 -1.740 7.984 1.00 86.12 96 GLU A O 1
ATOM 772 N N . GLN A 1 97 ? 5.752 -0.088 7.510 1.00 83.44 97 GLN A N 1
ATOM 773 C CA . GLN A 1 97 ? 5.647 0.353 8.897 1.00 83.44 97 GLN A CA 1
ATOM 774 C C . GLN A 1 97 ? 4.873 -0.655 9.750 1.00 83.44 97 GLN A C 1
ATOM 776 O O . GLN A 1 97 ? 5.291 -0.930 10.872 1.00 83.44 97 GLN A O 1
ATOM 781 N N . LEU A 1 98 ? 3.792 -1.233 9.219 1.00 80.31 98 LEU A N 1
ATOM 782 C CA . LEU A 1 98 ? 3.018 -2.271 9.903 1.00 80.31 98 LEU A CA 1
ATOM 783 C C . LEU A 1 98 ? 3.853 -3.540 10.118 1.00 80.31 98 LEU A C 1
ATOM 785 O O . LEU A 1 98 ? 3.866 -4.076 11.227 1.00 80.31 98 LEU A O 1
ATOM 789 N N . LEU A 1 99 ? 4.615 -3.964 9.105 1.00 78.44 99 LEU A N 1
ATOM 790 C CA . LEU A 1 99 ? 5.531 -5.106 9.201 1.00 78.44 99 LEU A CA 1
ATOM 791 C C . LEU A 1 99 ? 6.628 -4.893 10.254 1.00 78.44 99 LEU A C 1
ATOM 793 O O . LEU A 1 99 ? 6.953 -5.814 10.990 1.00 78.44 99 LEU A O 1
ATOM 797 N N . LYS A 1 100 ? 7.178 -3.677 10.373 1.00 80.12 100 LYS A N 1
ATOM 798 C CA . LYS A 1 100 ? 8.203 -3.352 11.387 1.00 80.12 100 LYS A CA 1
ATOM 799 C C . LYS A 1 100 ? 7.675 -3.339 12.822 1.00 80.12 100 LYS A C 1
ATOM 801 O O . LYS A 1 100 ? 8.470 -3.401 13.751 1.00 80.12 100 LYS A O 1
ATOM 806 N N . GLN A 1 101 ? 6.368 -3.181 13.007 1.00 69.62 101 GLN A N 1
ATOM 807 C CA . GLN A 1 101 ? 5.742 -3.041 14.323 1.00 69.62 101 GLN A CA 1
ATOM 808 C C . GLN A 1 101 ? 5.122 -4.352 14.836 1.00 69.62 101 GLN A C 1
ATOM 810 O O . GLN A 1 101 ? 4.342 -4.287 15.782 1.00 69.62 101 GLN A O 1
ATOM 815 N N . ASP A 1 102 ? 5.403 -5.503 14.201 1.00 59.31 102 ASP A N 1
ATOM 816 C CA . ASP A 1 102 ? 4.716 -6.788 14.452 1.00 59.31 102 ASP A CA 1
ATOM 817 C C . ASP A 1 102 ? 3.189 -6.608 14.526 1.00 59.31 102 ASP A C 1
ATOM 819 O O . ASP A 1 102 ? 2.486 -7.119 15.402 1.00 59.31 102 ASP A O 1
ATOM 823 N N . SER A 1 103 ? 2.666 -5.778 13.618 1.00 66.94 103 SER A N 1
ATOM 824 C CA . SER A 1 103 ? 1.254 -5.414 13.611 1.00 66.94 103 SER A CA 1
ATOM 825 C C . SER A 1 103 ? 0.373 -6.579 13.168 1.00 66.94 103 SER A C 1
ATOM 827 O O . SER A 1 103 ? 0.801 -7.500 12.478 1.00 66.94 103 SER A O 1
ATOM 829 N N . ASN A 1 104 ? -0.904 -6.498 13.543 1.00 70.94 104 ASN A N 1
ATOM 830 C CA . ASN A 1 104 ? -1.940 -7.459 13.182 1.00 70.94 104 ASN A CA 1
ATOM 831 C C . ASN A 1 104 ? -1.923 -7.785 11.672 1.00 70.94 104 ASN A C 1
ATOM 833 O O . ASN A 1 104 ? -2.160 -6.898 10.848 1.00 70.94 104 ASN A O 1
ATOM 837 N N . LEU A 1 105 ? -1.701 -9.065 11.344 1.00 75.62 105 LEU A N 1
ATOM 838 C CA . LEU A 1 105 ? -1.615 -9.604 9.981 1.00 75.62 105 LEU A CA 1
ATOM 839 C C . LEU A 1 105 ? -2.780 -9.157 9.088 1.00 75.62 105 LEU A C 1
ATOM 841 O O . LEU A 1 105 ? -2.568 -8.821 7.930 1.00 75.62 105 LEU A O 1
ATOM 845 N N . ILE A 1 106 ? -3.989 -9.080 9.644 1.00 75.94 106 ILE A N 1
ATOM 846 C CA . ILE A 1 106 ? -5.205 -8.696 8.916 1.00 75.94 106 ILE A CA 1
ATOM 847 C C . ILE A 1 106 ? -5.092 -7.264 8.367 1.00 75.94 106 ILE A C 1
ATOM 849 O O . ILE A 1 106 ? -5.478 -6.974 7.241 1.00 75.94 106 ILE A O 1
ATOM 853 N N . VAL A 1 107 ? -4.496 -6.358 9.139 1.00 77.88 107 VAL A N 1
ATOM 854 C CA . VAL A 1 107 ? -4.343 -4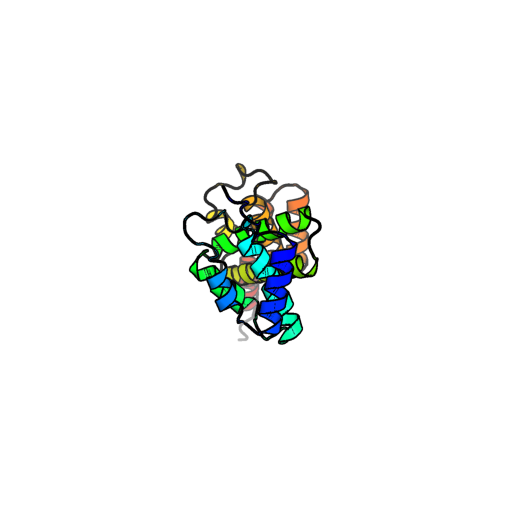.946 8.757 1.00 77.88 107 VAL A CA 1
ATOM 855 C C . VAL A 1 107 ? -3.249 -4.798 7.705 1.00 77.88 107 VAL A C 1
ATOM 857 O O . VAL A 1 107 ? -3.360 -3.971 6.800 1.00 77.88 107 VAL A O 1
ATOM 860 N N . THR A 1 108 ? -2.199 -5.612 7.806 1.00 82.19 108 THR A N 1
ATOM 861 C CA . THR A 1 108 ? -1.167 -5.705 6.772 1.00 82.19 108 THR A CA 1
ATOM 862 C C . THR A 1 108 ? -1.768 -6.213 5.461 1.00 82.19 108 THR A C 1
ATOM 864 O O . THR A 1 108 ? -1.545 -5.588 4.428 1.00 82.19 108 THR A O 1
ATOM 867 N N . MET A 1 109 ? -2.609 -7.254 5.505 1.00 82.31 109 MET A N 1
ATOM 868 C CA . MET A 1 109 ? -3.336 -7.759 4.333 1.00 82.31 109 MET A CA 1
ATOM 869 C C . MET A 1 109 ? -4.265 -6.699 3.730 1.00 82.31 109 MET A C 1
ATOM 871 O O . MET A 1 109 ? -4.304 -6.547 2.512 1.00 82.31 109 MET A O 1
ATOM 875 N N . LEU A 1 110 ? -4.960 -5.903 4.554 1.00 84.62 110 LEU A N 1
ATOM 876 C CA . LEU A 1 110 ? -5.741 -4.766 4.059 1.00 84.62 110 LEU A CA 1
ATOM 877 C C . LEU A 1 110 ? -4.855 -3.774 3.293 1.00 84.62 110 LEU A C 1
ATOM 879 O O . LEU A 1 110 ? -5.202 -3.361 2.189 1.00 84.62 110 LEU A O 1
ATOM 883 N N . ALA A 1 111 ? -3.703 -3.392 3.851 1.00 85.56 111 ALA A N 1
ATOM 884 C CA . ALA A 1 111 ? -2.782 -2.472 3.185 1.00 85.56 111 ALA A CA 1
ATOM 885 C C . ALA A 1 111 ? -2.243 -3.046 1.860 1.00 85.56 111 ALA A C 1
ATOM 887 O O . ALA A 1 111 ? -2.134 -2.312 0.876 1.00 85.56 111 ALA A O 1
ATOM 888 N N . GLU A 1 112 ? -1.953 -4.347 1.814 1.00 88.19 112 GLU A N 1
ATOM 889 C CA . GLU A 1 112 ? -1.549 -5.059 0.596 1.00 88.19 112 GLU A CA 1
ATOM 890 C C . GLU A 1 112 ? -2.658 -5.066 -0.458 1.00 88.19 112 GLU A C 1
ATOM 892 O O . GLU A 1 112 ? -2.408 -4.711 -1.609 1.00 88.19 112 GLU A O 1
ATOM 897 N N . ASN A 1 113 ? -3.894 -5.379 -0.070 1.00 88.44 113 ASN A N 1
ATOM 898 C CA . ASN A 1 113 ? -5.033 -5.371 -0.984 1.00 88.44 113 ASN A CA 1
ATOM 899 C C . ASN A 1 113 ? -5.301 -3.967 -1.537 1.00 88.44 113 ASN A C 1
ATOM 901 O O . ASN A 1 113 ? -5.529 -3.797 -2.736 1.00 88.44 113 ASN A O 1
ATOM 905 N N . LEU A 1 114 ? -5.216 -2.930 -0.700 1.00 88.56 114 LEU A N 1
ATOM 906 C CA . LEU A 1 114 ? -5.341 -1.541 -1.146 1.00 88.56 114 LEU A CA 1
ATOM 907 C C . LEU A 1 114 ? -4.227 -1.154 -2.130 1.00 88.56 114 LEU A C 1
ATOM 909 O O . LEU A 1 114 ? -4.499 -0.474 -3.122 1.00 88.56 114 LEU A O 1
ATOM 913 N N . GLN A 1 115 ? -3.001 -1.638 -1.912 1.00 90.62 115 GLN A N 1
ATOM 914 C CA . GLN A 1 115 ? -1.893 -1.441 -2.844 1.00 90.62 115 GLN A CA 1
ATOM 915 C C . GLN A 1 115 ? -2.138 -2.148 -4.186 1.00 90.62 115 GLN A C 1
ATOM 917 O O . GLN A 1 115 ? -1.973 -1.533 -5.238 1.00 90.62 115 GLN A O 1
ATOM 922 N N . CYS A 1 116 ? -2.589 -3.405 -4.163 1.00 90.00 116 CYS A N 1
ATOM 923 C CA . CYS A 1 116 ? -2.953 -4.163 -5.362 1.00 90.00 116 CYS A CA 1
ATOM 924 C C . CYS A 1 116 ? -4.069 -3.475 -6.157 1.00 90.00 116 CYS A C 1
ATOM 926 O O . CYS A 1 116 ? -3.980 -3.371 -7.377 1.00 90.00 116 CYS A O 1
ATOM 928 N N . ASN A 1 117 ? -5.082 -2.928 -5.484 1.00 88.81 117 ASN A N 1
ATOM 929 C CA . ASN A 1 117 ? -6.141 -2.164 -6.144 1.00 88.81 117 ASN A CA 1
ATOM 930 C C . ASN A 1 117 ? -5.623 -0.860 -6.769 1.00 88.81 117 ASN A C 1
ATOM 932 O O . ASN A 1 117 ? -6.061 -0.481 -7.857 1.00 88.81 117 ASN A O 1
ATOM 936 N N . ALA A 1 118 ? -4.674 -0.176 -6.121 1.00 89.06 118 ALA A N 1
ATOM 937 C CA . ALA A 1 118 ? -4.005 0.978 -6.716 1.00 89.06 118 ALA A CA 1
ATOM 938 C C . ALA A 1 118 ? -3.202 0.577 -7.968 1.00 89.06 118 ALA A C 1
ATOM 940 O O . ALA A 1 118 ? -3.300 1.252 -8.992 1.00 89.06 118 ALA A O 1
ATOM 941 N N . PHE A 1 119 ? -2.485 -0.553 -7.935 1.00 91.62 119 PHE A N 1
ATOM 942 C CA . PHE A 1 119 ? -1.788 -1.092 -9.108 1.00 91.62 119 PHE A CA 1
ATOM 943 C C . PHE A 1 119 ? -2.737 -1.470 -10.242 1.00 91.62 119 PHE A C 1
ATOM 945 O O . PHE A 1 119 ? -2.472 -1.126 -11.393 1.00 91.62 119 PHE A O 1
ATOM 952 N N . GLN A 1 120 ? -3.852 -2.134 -9.936 1.00 90.88 120 GLN A N 1
ATOM 953 C CA . GLN A 1 120 ? -4.844 -2.492 -10.943 1.00 90.88 120 GLN A CA 1
ATOM 954 C C . GLN A 1 120 ? -5.420 -1.240 -11.609 1.00 90.88 120 GLN A C 1
ATOM 956 O O . GLN A 1 120 ? -5.480 -1.172 -12.830 1.00 90.88 120 GLN A O 1
ATOM 961 N N . ARG A 1 121 ? -5.722 -0.189 -10.839 1.00 86.94 121 ARG A N 1
ATOM 962 C CA . ARG A 1 121 ? -6.157 1.097 -11.405 1.00 86.94 121 ARG A CA 1
ATOM 963 C C . ARG A 1 121 ? -5.097 1.737 -12.300 1.00 86.94 121 ARG A C 1
ATOM 965 O O . ARG A 1 121 ? -5.446 2.291 -13.337 1.00 86.94 121 ARG A O 1
ATOM 972 N N . LEU A 1 122 ? -3.814 1.673 -11.930 1.00 88.06 122 LEU A N 1
ATOM 973 C CA . LEU A 1 122 ? -2.726 2.127 -12.807 1.00 88.06 122 LEU A CA 1
ATOM 974 C C . LEU A 1 122 ? -2.738 1.363 -14.136 1.00 88.06 122 LEU A C 1
ATOM 976 O O . LEU A 1 122 ? -2.664 1.982 -15.195 1.00 88.06 122 LEU A O 1
ATOM 980 N N . ILE A 1 123 ? -2.904 0.043 -14.083 1.00 90.44 123 ILE A N 1
ATOM 981 C CA . ILE A 1 123 ? -3.034 -0.807 -15.269 1.00 90.44 123 ILE A CA 1
ATOM 982 C C . ILE A 1 123 ? -4.258 -0.427 -16.109 1.00 90.44 123 ILE A C 1
ATOM 984 O O . ILE A 1 123 ? -4.137 -0.322 -17.328 1.00 90.44 123 ILE A O 1
ATOM 988 N N . ASP A 1 124 ? -5.411 -0.196 -15.483 1.00 88.75 124 ASP A N 1
ATOM 989 C CA . ASP A 1 124 ? -6.654 0.184 -16.166 1.00 88.75 124 ASP A CA 1
ATOM 990 C C . ASP A 1 124 ? -6.528 1.557 -16.851 1.00 88.75 124 ASP A C 1
ATOM 992 O O . ASP A 1 124 ? -7.140 1.809 -17.886 1.00 88.75 124 ASP A O 1
ATOM 996 N N . MET A 1 125 ? -5.667 2.431 -16.318 1.00 85.31 125 MET A N 1
ATOM 997 C CA . MET A 1 125 ? -5.258 3.700 -16.932 1.00 85.31 125 MET A CA 1
ATOM 998 C C . MET A 1 125 ? -4.116 3.545 -17.958 1.00 85.31 125 MET A C 1
ATOM 1000 O O . MET A 1 125 ? -3.516 4.539 -18.370 1.00 85.31 125 MET A O 1
ATOM 1004 N N . ASN A 1 126 ? -3.799 2.316 -18.379 1.00 86.75 126 ASN A N 1
ATOM 1005 C CA . ASN A 1 126 ? -2.704 1.971 -19.293 1.00 86.75 126 ASN A CA 1
ATOM 1006 C C . ASN A 1 126 ? -1.310 2.421 -18.818 1.00 86.75 126 ASN A C 1
ATOM 1008 O O . ASN A 1 126 ? -0.410 2.657 -19.630 1.00 86.75 126 ASN A O 1
ATOM 1012 N N . ALA A 1 127 ? -1.094 2.542 -17.506 1.00 88.94 127 ALA A N 1
ATOM 1013 C CA . ALA A 1 127 ? 0.235 2.789 -16.971 1.00 88.94 127 ALA A CA 1
ATOM 1014 C C . ALA A 1 127 ? 1.052 1.491 -16.942 1.00 88.94 127 ALA A C 1
ATOM 1016 O O . ALA A 1 127 ? 0.689 0.508 -16.297 1.00 88.94 127 ALA A O 1
ATOM 1017 N N . THR A 1 128 ? 2.187 1.505 -17.638 1.00 92.31 128 THR A N 1
ATOM 1018 C CA . THR A 1 128 ? 3.222 0.471 -17.543 1.00 92.31 128 THR A CA 1
ATOM 1019 C C . THR A 1 128 ? 4.184 0.793 -16.397 1.00 92.31 128 THR A C 1
ATOM 1021 O O . THR A 1 128 ? 4.229 1.943 -15.946 1.00 92.31 128 THR A O 1
ATOM 1024 N N . PRO A 1 129 ? 5.019 -0.163 -15.951 1.00 93.69 129 PRO A N 1
ATOM 1025 C CA . PRO A 1 129 ? 6.080 0.123 -14.990 1.00 93.69 129 PRO A CA 1
ATOM 1026 C C . PRO A 1 129 ? 7.018 1.241 -15.455 1.00 93.69 129 PRO A C 1
ATOM 1028 O O . PRO A 1 129 ? 7.397 2.077 -14.646 1.00 93.69 129 PRO A O 1
ATOM 1031 N N . ALA A 1 130 ? 7.311 1.323 -16.759 1.00 92.31 130 ALA A N 1
ATOM 1032 C CA . ALA A 1 130 ? 8.120 2.402 -17.330 1.00 92.31 130 ALA A CA 1
ATOM 1033 C C . ALA A 1 130 ? 7.417 3.763 -17.232 1.00 92.31 130 ALA A C 1
ATOM 1035 O O . ALA A 1 130 ? 8.031 4.754 -16.855 1.00 92.31 130 ALA A O 1
ATOM 1036 N N . ARG A 1 131 ? 6.105 3.822 -17.501 1.00 89.19 131 ARG A N 1
ATOM 1037 C CA . ARG A 1 131 ? 5.342 5.062 -17.308 1.00 89.19 131 ARG A CA 1
ATOM 1038 C C . ARG A 1 131 ? 5.303 5.460 -15.834 1.00 89.19 131 ARG A C 1
ATOM 1040 O O . ARG A 1 131 ? 5.426 6.639 -15.533 1.00 89.19 131 ARG A O 1
ATOM 1047 N N . PHE A 1 132 ? 5.111 4.499 -14.930 1.00 89.31 132 PHE A N 1
ATOM 1048 C CA . PHE A 1 132 ? 5.119 4.758 -13.489 1.00 89.31 132 PHE A CA 1
ATOM 1049 C C . PHE A 1 132 ? 6.475 5.266 -13.008 1.00 89.31 132 PHE A C 1
ATOM 1051 O O . PHE A 1 132 ? 6.518 6.237 -12.264 1.00 89.31 132 PHE A O 1
ATOM 1058 N N . GLU A 1 133 ? 7.563 4.683 -13.505 1.00 90.69 133 GLU A N 1
ATOM 1059 C CA . GLU A 1 133 ? 8.922 5.155 -13.260 1.00 90.69 133 GLU A CA 1
ATOM 1060 C C . GLU A 1 133 ? 9.121 6.603 -13.712 1.00 90.69 133 GLU A C 1
ATOM 1062 O O . GLU A 1 133 ? 9.574 7.414 -12.920 1.00 90.69 133 GLU A O 1
ATOM 1067 N N . MET A 1 134 ? 8.678 6.975 -14.913 1.00 87.19 134 MET A N 1
ATOM 1068 C CA . MET A 1 134 ? 8.760 8.366 -15.379 1.00 87.19 134 MET A CA 1
ATOM 1069 C C . MET A 1 134 ? 7.941 9.358 -14.540 1.00 87.19 134 MET A C 1
ATOM 1071 O O . MET A 1 134 ? 8.186 10.559 -14.604 1.00 87.19 134 MET A O 1
ATOM 1075 N N . MET A 1 135 ? 6.932 8.879 -13.807 1.00 84.00 135 MET A N 1
ATOM 1076 C CA . MET A 1 135 ? 6.077 9.713 -12.960 1.00 84.00 135 MET A CA 1
ATOM 1077 C C . MET A 1 135 ? 6.652 9.920 -11.556 1.00 84.00 135 MET A C 1
ATOM 1079 O O . MET A 1 135 ? 6.110 10.733 -10.813 1.00 84.00 135 MET A O 1
ATOM 1083 N N . ILE A 1 136 ? 7.720 9.213 -11.173 1.00 84.44 136 ILE A N 1
ATOM 1084 C CA . ILE A 1 136 ? 8.419 9.516 -9.924 1.00 84.44 136 ILE A CA 1
ATOM 1085 C C . ILE A 1 136 ? 9.413 10.661 -10.193 1.00 84.44 136 ILE A C 1
ATOM 1087 O O . ILE A 1 136 ? 10.222 10.591 -11.113 1.00 84.44 136 ILE A O 1
ATOM 1091 N N . ASP A 1 137 ? 9.396 11.718 -9.377 1.00 80.06 137 ASP A N 1
ATOM 1092 C CA . ASP A 1 137 ? 10.206 12.942 -9.579 1.00 80.06 137 ASP A CA 1
ATOM 1093 C C . ASP A 1 137 ? 11.734 12.745 -9.422 1.00 80.06 137 ASP A C 1
ATOM 1095 O O . ASP A 1 137 ? 12.497 13.692 -9.221 1.00 80.06 137 ASP A O 1
ATOM 1099 N N . THR A 1 138 ? 12.229 11.508 -9.403 1.00 86.88 138 THR A N 1
ATOM 1100 C CA . THR A 1 138 ? 13.647 11.194 -9.199 1.00 86.88 138 THR A CA 1
ATOM 1101 C C . THR A 1 138 ? 14.031 9.942 -9.986 1.00 86.88 138 THR A C 1
ATOM 1103 O O . THR A 1 138 ? 13.460 8.885 -9.727 1.00 86.88 138 THR A O 1
ATOM 1106 N N . PRO A 1 139 ? 15.033 10.010 -10.882 1.00 89.00 139 PRO A N 1
ATOM 1107 C CA . PRO A 1 139 ? 15.493 8.851 -11.645 1.00 89.00 139 PRO A CA 1
ATOM 1108 C C . PRO A 1 139 ? 15.843 7.652 -10.758 1.00 89.00 139 PRO A C 1
ATOM 1110 O O . PRO A 1 139 ? 16.516 7.817 -9.735 1.00 89.00 139 PRO A O 1
ATOM 1113 N N . LEU A 1 140 ? 15.478 6.435 -11.184 1.00 89.88 140 LEU A N 1
ATOM 1114 C CA . LEU A 1 140 ? 15.768 5.205 -10.426 1.00 89.88 140 LEU A CA 1
ATOM 1115 C C . LEU A 1 140 ? 17.248 5.028 -10.074 1.00 89.88 140 LEU A C 1
ATOM 1117 O O . LEU A 1 140 ? 17.557 4.489 -9.016 1.00 89.88 140 LEU A O 1
ATOM 1121 N N . SER A 1 141 ? 18.160 5.484 -10.935 1.00 88.75 141 SER A N 1
ATOM 1122 C CA . SER A 1 141 ? 19.609 5.386 -10.716 1.00 88.75 141 SER A CA 1
ATOM 1123 C C . SER A 1 141 ? 20.104 6.179 -9.503 1.00 88.75 141 SER A C 1
ATOM 1125 O O . SER A 1 141 ? 21.177 5.886 -8.980 1.00 88.75 141 SER A O 1
ATOM 1127 N N . LEU A 1 142 ? 19.335 7.173 -9.051 1.00 91.19 142 LEU A N 1
ATOM 1128 C CA . LEU A 1 142 ? 19.647 7.994 -7.881 1.00 91.19 142 LEU A CA 1
ATOM 1129 C C . LEU A 1 142 ? 18.949 7.495 -6.612 1.00 91.19 142 LEU A C 1
ATOM 1131 O O . LEU A 1 142 ? 19.275 7.943 -5.510 1.00 91.19 142 LEU A O 1
ATOM 1135 N N . LEU A 1 143 ? 17.987 6.582 -6.747 1.00 91.19 143 LEU A N 1
ATOM 1136 C CA . LEU A 1 143 ? 17.262 6.024 -5.618 1.00 91.19 143 LEU A CA 1
ATOM 1137 C C . LEU A 1 143 ? 18.028 4.847 -5.020 1.00 91.19 143 LEU A C 1
ATOM 1139 O O . LEU A 1 143 ? 18.431 3.909 -5.707 1.00 91.19 143 LEU A O 1
ATOM 1143 N N . LYS A 1 144 ? 18.183 4.871 -3.697 1.00 92.94 144 LYS A N 1
ATOM 1144 C CA . LYS A 1 144 ? 18.641 3.700 -2.947 1.00 92.94 144 LYS A CA 1
ATOM 1145 C C . LYS A 1 144 ? 17.519 2.667 -2.887 1.00 92.94 144 LYS A C 1
ATOM 1147 O O . LYS A 1 144 ? 16.344 3.025 -2.906 1.00 92.94 144 LYS A O 1
ATOM 1152 N N . LYS A 1 145 ? 17.872 1.393 -2.723 1.00 90.88 145 LYS A N 1
ATOM 1153 C CA . LYS A 1 145 ? 16.895 0.300 -2.573 1.00 90.88 145 LYS A CA 1
ATOM 1154 C C . LYS A 1 145 ? 15.965 0.482 -1.381 1.00 90.88 145 LYS A C 1
ATOM 1156 O O . LYS A 1 145 ? 14.847 -0.022 -1.364 1.00 90.88 145 LYS A O 1
ATOM 1161 N N . GLU A 1 146 ? 16.436 1.191 -0.365 1.00 90.00 146 GLU A N 1
ATOM 1162 C CA . GLU A 1 146 ? 15.671 1.478 0.835 1.00 90.00 146 GLU A CA 1
ATOM 1163 C C . GLU A 1 146 ? 14.672 2.628 0.636 1.00 90.00 146 GLU A C 1
ATOM 1165 O O . GLU A 1 146 ? 13.848 2.857 1.520 1.00 90.00 146 GLU A O 1
ATOM 1170 N N . ASP A 1 147 ? 14.731 3.346 -0.491 1.00 91.25 147 ASP A N 1
ATOM 1171 C CA . ASP A 1 147 ? 13.782 4.405 -0.819 1.00 91.25 147 ASP A CA 1
ATOM 1172 C C . ASP A 1 147 ? 12.405 3.808 -1.133 1.00 91.25 147 ASP A C 1
ATOM 1174 O O . ASP A 1 147 ? 12.263 2.805 -1.840 1.00 91.25 147 ASP A O 1
ATOM 1178 N N . ILE A 1 148 ? 11.358 4.447 -0.616 1.00 90.88 148 ILE A N 1
ATOM 1179 C CA . ILE A 1 148 ? 9.993 3.963 -0.782 1.00 90.88 148 ILE A CA 1
ATOM 1180 C C . ILE A 1 148 ? 9.531 3.976 -2.239 1.00 90.88 148 ILE A C 1
ATOM 1182 O O . ILE A 1 148 ? 8.768 3.103 -2.647 1.00 90.88 148 ILE A O 1
ATOM 1186 N N . ARG A 1 149 ? 10.026 4.928 -3.033 1.00 91.50 149 ARG A N 1
ATOM 1187 C CA . ARG A 1 149 ? 9.717 5.049 -4.460 1.00 91.50 149 ARG A CA 1
ATOM 1188 C C . ARG A 1 149 ? 10.371 3.919 -5.242 1.00 91.50 149 ARG A C 1
ATOM 1190 O O . ARG A 1 149 ? 9.712 3.320 -6.084 1.00 91.50 149 ARG A O 1
ATOM 1197 N N . TYR A 1 150 ? 11.611 3.559 -4.897 1.00 93.31 150 TYR A N 1
ATOM 1198 C CA . TYR A 1 150 ? 12.294 2.408 -5.493 1.00 93.31 150 TYR A CA 1
ATOM 1199 C C . TYR A 1 150 ? 11.479 1.129 -5.275 1.00 93.31 150 TYR A C 1
ATOM 1201 O O . TYR A 1 150 ? 11.126 0.441 -6.232 1.00 93.31 150 TYR A O 1
ATOM 1209 N N . ARG A 1 151 ? 11.097 0.846 -4.023 1.00 93.50 151 ARG A N 1
ATOM 1210 C CA . ARG A 1 151 ? 10.327 -0.364 -3.687 1.00 93.50 151 ARG A CA 1
ATOM 1211 C C . ARG A 1 151 ? 8.909 -0.349 -4.244 1.00 93.50 151 ARG A C 1
ATOM 1213 O O . ARG A 1 151 ? 8.378 -1.402 -4.587 1.00 93.50 151 ARG A O 1
ATOM 1220 N N . ALA A 1 152 ? 8.291 0.824 -4.353 1.00 93.06 152 ALA A N 1
ATOM 1221 C CA . ALA A 1 152 ? 7.006 0.986 -5.021 1.00 93.06 152 ALA A CA 1
ATOM 1222 C C . ALA A 1 152 ? 7.092 0.605 -6.507 1.00 93.06 152 ALA A C 1
ATOM 1224 O O . ALA A 1 152 ? 6.256 -0.165 -6.980 1.00 93.06 152 ALA A O 1
ATOM 1225 N N . VAL A 1 153 ? 8.116 1.085 -7.223 1.00 94.75 153 VAL A N 1
ATOM 1226 C CA . VAL A 1 153 ? 8.353 0.729 -8.631 1.00 94.75 153 VAL A CA 1
ATOM 1227 C C . VAL A 1 153 ? 8.668 -0.758 -8.768 1.00 94.75 153 VAL A C 1
ATOM 1229 O O . VAL A 1 153 ? 8.081 -1.423 -9.617 1.00 94.75 153 VAL A O 1
ATOM 1232 N N . GLU A 1 154 ? 9.521 -1.313 -7.905 1.00 95.50 154 GLU A N 1
ATOM 1233 C CA . GLU A 1 154 ? 9.829 -2.748 -7.871 1.00 95.50 154 GLU A CA 1
ATOM 1234 C C . GLU A 1 154 ? 8.566 -3.604 -7.684 1.00 95.50 154 GLU A C 1
ATOM 1236 O O . GLU A 1 154 ? 8.298 -4.518 -8.468 1.00 95.50 154 GLU A O 1
ATOM 1241 N N . THR A 1 155 ? 7.748 -3.267 -6.685 1.00 95.25 155 THR A N 1
ATOM 1242 C CA . THR A 1 155 ? 6.519 -4.005 -6.365 1.00 95.25 155 THR A CA 1
ATOM 1243 C C . THR A 1 155 ? 5.502 -3.892 -7.500 1.00 95.25 155 THR A C 1
ATOM 1245 O O . THR A 1 155 ? 4.909 -4.899 -7.892 1.00 95.25 155 THR A O 1
ATOM 1248 N N . PHE A 1 156 ? 5.334 -2.700 -8.082 1.00 95.06 156 PHE A N 1
ATOM 1249 C CA . PHE A 1 156 ? 4.453 -2.520 -9.234 1.00 95.06 156 PHE A CA 1
ATOM 1250 C C . PHE A 1 156 ? 4.937 -3.312 -10.451 1.00 95.06 156 PHE A C 1
ATOM 1252 O O . PHE A 1 156 ? 4.133 -3.932 -11.138 1.00 95.06 156 PHE A O 1
ATOM 1259 N N . THR A 1 157 ? 6.248 -3.343 -10.695 1.00 96.44 157 THR A N 1
ATOM 1260 C CA . THR A 1 157 ? 6.854 -4.096 -11.803 1.00 96.44 157 THR A CA 1
ATOM 1261 C C . THR A 1 157 ? 6.565 -5.591 -11.675 1.00 96.44 157 THR A C 1
ATOM 1263 O O . THR A 1 157 ? 6.159 -6.226 -12.650 1.00 96.44 157 THR A O 1
ATOM 1266 N N . LEU A 1 158 ? 6.705 -6.152 -10.469 1.00 96.62 158 LEU A N 1
ATOM 1267 C CA . LEU A 1 158 ? 6.349 -7.544 -10.177 1.00 96.62 158 LEU A CA 1
ATOM 1268 C C . LEU A 1 158 ? 4.855 -7.812 -10.384 1.00 96.62 158 LEU A C 1
ATOM 1270 O O . LEU A 1 158 ? 4.495 -8.788 -11.044 1.00 96.62 158 LEU A O 1
ATOM 1274 N N . TYR A 1 159 ? 3.999 -6.940 -9.845 1.00 95.38 159 TYR A N 1
ATOM 1275 C CA . TYR A 1 159 ? 2.548 -7.054 -9.988 1.00 95.38 159 TYR A CA 1
ATOM 1276 C C . TYR A 1 159 ? 2.128 -7.018 -11.462 1.00 95.38 159 TYR A C 1
ATOM 1278 O O . TYR A 1 159 ? 1.402 -7.893 -11.930 1.00 95.38 159 TYR A O 1
ATOM 1286 N N . PHE A 1 160 ? 2.642 -6.049 -12.220 1.00 95.25 160 PHE A N 1
ATOM 1287 C CA . PHE A 1 160 ? 2.352 -5.880 -13.639 1.00 95.25 160 PHE A CA 1
ATOM 1288 C C . PHE A 1 160 ? 2.796 -7.089 -14.463 1.00 95.25 160 PHE A C 1
ATOM 1290 O O . PHE A 1 160 ? 2.037 -7.576 -15.300 1.00 95.25 160 PHE A O 1
ATOM 1297 N N . ALA A 1 161 ? 4.007 -7.599 -14.220 1.00 95.81 161 ALA A N 1
ATOM 1298 C CA . ALA A 1 161 ? 4.527 -8.763 -14.929 1.00 95.81 161 ALA A CA 1
ATOM 1299 C C . ALA A 1 161 ? 3.644 -9.998 -14.713 1.00 95.81 161 ALA A C 1
ATOM 1301 O O . ALA A 1 161 ? 3.316 -10.679 -15.682 1.00 95.81 161 ALA A O 1
ATOM 1302 N N . ALA A 1 162 ? 3.198 -10.237 -13.477 1.00 94.12 162 ALA A N 1
ATOM 1303 C CA . ALA A 1 162 ? 2.254 -11.308 -13.175 1.00 94.12 162 ALA A CA 1
ATOM 1304 C C . ALA A 1 162 ? 0.900 -11.089 -13.873 1.00 94.12 162 ALA A C 1
ATOM 1306 O O . ALA A 1 162 ? 0.394 -11.991 -14.537 1.00 94.12 162 ALA A O 1
ATOM 1307 N N . ALA A 1 163 ? 0.341 -9.879 -13.772 1.00 92.00 163 ALA A N 1
ATOM 1308 C CA . ALA A 1 163 ? -0.997 -9.561 -14.266 1.00 92.00 163 ALA A CA 1
ATOM 1309 C C . ALA A 1 163 ? -1.109 -9.510 -15.801 1.00 92.00 163 ALA A C 1
ATOM 1311 O O . ALA A 1 163 ? -2.164 -9.829 -16.347 1.00 92.00 163 ALA A O 1
ATOM 1312 N N . LYS A 1 164 ? -0.056 -9.082 -16.513 1.00 91.75 164 LYS A N 1
ATOM 1313 C CA . LYS A 1 164 ? -0.081 -8.883 -17.977 1.00 91.75 164 LYS A CA 1
ATOM 1314 C C . LYS A 1 164 ? 0.790 -9.849 -18.768 1.00 91.75 164 LYS A C 1
ATOM 1316 O O . LYS A 1 164 ? 0.476 -10.117 -19.922 1.00 91.75 164 LYS A O 1
ATOM 1321 N N . GLY A 1 165 ? 1.874 -10.348 -18.182 1.00 86.69 165 GLY A N 1
ATOM 1322 C CA . GLY A 1 165 ? 2.826 -11.234 -18.857 1.00 86.69 165 GLY A CA 1
ATOM 1323 C C . GLY A 1 165 ? 2.828 -12.680 -18.344 1.00 86.69 165 GLY A C 1
ATOM 1324 O O . GLY A 1 165 ? 3.530 -13.518 -18.911 1.00 86.69 165 GLY A O 1
ATOM 1325 N N . GLY A 1 166 ? 2.064 -12.982 -17.289 1.00 89.88 166 GLY A N 1
ATOM 1326 C CA . GLY A 1 166 ? 1.984 -14.310 -16.682 1.00 89.88 166 GLY A CA 1
ATOM 1327 C C . GLY A 1 166 ? 3.295 -14.785 -16.042 1.00 89.88 166 GLY A C 1
ATOM 1328 O O . GLY A 1 166 ? 4.222 -14.012 -15.782 1.00 89.88 166 GLY A O 1
ATOM 1329 N N . ASP A 1 167 ? 3.388 -16.092 -15.794 1.00 91.88 167 ASP A N 1
ATOM 1330 C CA . ASP A 1 167 ? 4.489 -16.693 -15.027 1.00 91.88 167 ASP A CA 1
ATOM 1331 C C . ASP A 1 167 ? 5.867 -16.506 -15.671 1.00 91.88 167 ASP A C 1
ATOM 1333 O O . ASP A 1 167 ? 6.864 -16.306 -14.971 1.00 91.88 167 ASP A O 1
ATOM 1337 N N . ALA A 1 168 ? 5.938 -16.543 -17.005 1.00 90.88 168 ALA A N 1
ATOM 1338 C CA . ALA A 1 168 ? 7.189 -16.366 -17.735 1.00 90.88 168 ALA A CA 1
ATOM 1339 C C . ALA A 1 168 ? 7.761 -14.954 -17.528 1.00 90.88 168 ALA A C 1
ATOM 1341 O O . ALA A 1 168 ? 8.933 -14.807 -17.167 1.00 90.88 168 ALA A O 1
ATOM 1342 N N . ALA A 1 169 ? 6.918 -13.928 -17.675 1.00 92.88 169 ALA A N 1
ATOM 1343 C CA . ALA A 1 169 ? 7.302 -12.543 -17.434 1.00 92.88 169 ALA A CA 1
ATOM 1344 C C . ALA A 1 169 ? 7.691 -12.310 -15.974 1.00 92.88 169 ALA A C 1
ATOM 1346 O O . ALA A 1 169 ? 8.736 -11.719 -15.691 1.00 92.88 169 ALA A O 1
ATOM 1347 N N . LEU A 1 170 ? 6.893 -12.831 -15.038 1.00 94.94 170 LEU A N 1
ATOM 1348 C CA . LEU A 1 170 ? 7.177 -12.721 -13.612 1.00 94.94 170 LEU A CA 1
ATOM 1349 C C . LEU A 1 170 ? 8.525 -13.361 -13.252 1.00 94.94 170 LEU A C 1
ATOM 1351 O O . LEU A 1 170 ? 9.299 -12.782 -1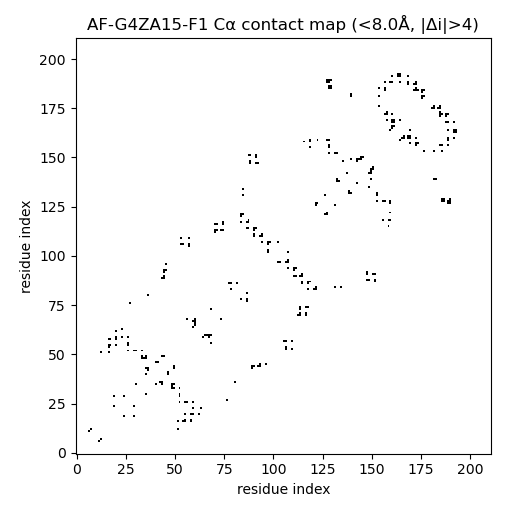2.487 1.00 94.94 170 LEU A O 1
ATOM 1355 N N . LYS A 1 171 ? 8.835 -14.537 -13.809 1.00 95.44 171 LYS A N 1
ATOM 1356 C CA . LYS A 1 171 ? 10.118 -15.219 -13.595 1.00 95.44 171 LYS A CA 1
ATOM 1357 C C . LYS A 1 171 ? 11.289 -14.386 -14.115 1.00 95.44 171 LYS A C 1
ATOM 1359 O O . LYS A 1 171 ? 12.283 -14.244 -13.403 1.00 95.44 171 LYS A O 1
ATOM 1364 N N . GLN A 1 172 ? 11.169 -13.815 -15.313 1.00 94.88 172 GLN A N 1
ATOM 1365 C CA . GLN A 1 172 ? 12.205 -12.958 -15.891 1.00 94.88 172 GLN A CA 1
ATOM 1366 C C . GLN A 1 172 ? 12.445 -11.703 -15.042 1.00 94.88 172 GLN A C 1
ATOM 1368 O O . GLN A 1 172 ? 13.587 -11.408 -14.695 1.00 94.88 172 GLN A O 1
ATOM 1373 N N . VAL A 1 173 ? 11.380 -11.002 -14.644 1.00 96.50 173 VAL A N 1
ATOM 1374 C CA . VAL A 1 173 ? 11.473 -9.817 -13.777 1.00 96.50 173 VAL A CA 1
ATOM 1375 C C . VAL A 1 173 ? 12.135 -10.164 -12.443 1.00 96.50 173 VAL A C 1
ATOM 1377 O O . VAL A 1 173 ? 13.071 -9.483 -12.031 1.00 96.50 173 VAL A O 1
ATOM 1380 N N . LYS A 1 174 ? 11.736 -11.267 -11.796 1.00 96.81 174 LYS A N 1
ATOM 1381 C CA . LYS A 1 174 ? 12.369 -11.735 -10.549 1.00 96.81 174 LYS A CA 1
ATOM 1382 C C . LYS A 1 174 ? 13.869 -12.004 -10.713 1.00 96.81 174 LYS A C 1
ATOM 1384 O O . LYS A 1 174 ? 14.639 -11.695 -9.806 1.00 96.81 174 LYS A O 1
ATOM 1389 N N . MET A 1 175 ? 14.297 -12.566 -11.846 1.00 96.25 175 MET A N 1
ATOM 1390 C CA . MET A 1 175 ? 15.721 -12.785 -12.126 1.00 96.25 175 MET A CA 1
ATOM 1391 C C . MET A 1 175 ? 16.498 -11.469 -12.250 1.00 96.25 175 MET A C 1
ATOM 1393 O O . MET A 1 175 ? 17.581 -11.356 -11.681 1.00 96.25 175 MET A O 1
ATOM 1397 N N . LEU A 1 176 ? 15.944 -10.474 -12.946 1.00 96.00 176 LEU A N 1
ATOM 1398 C CA . LEU A 1 176 ? 16.571 -9.156 -13.109 1.00 96.00 176 LEU A CA 1
ATOM 1399 C C . LEU A 1 176 ? 16.698 -8.418 -11.769 1.00 96.00 176 LEU A C 1
ATOM 1401 O O . LEU A 1 176 ? 17.766 -7.904 -11.438 1.00 96.00 176 LEU A O 1
ATOM 1405 N N . LEU A 1 177 ? 15.651 -8.465 -10.941 1.00 94.25 177 LEU A N 1
ATOM 1406 C CA . LEU A 1 177 ? 15.665 -7.871 -9.601 1.00 94.25 177 LEU A CA 1
ATOM 1407 C C . LEU A 1 177 ? 16.680 -8.539 -8.667 1.00 94.25 177 LEU A C 1
ATOM 1409 O O . LEU A 1 177 ? 17.363 -7.852 -7.908 1.00 94.25 177 LEU A O 1
ATOM 1413 N N . LYS A 1 178 ? 16.857 -9.865 -8.762 1.00 93.44 178 LYS A N 1
ATOM 1414 C CA . LYS A 1 178 ? 17.896 -10.588 -8.008 1.00 93.44 178 LYS A CA 1
ATOM 1415 C C . LYS A 1 178 ? 19.313 -10.112 -8.360 1.00 93.44 178 LYS A C 1
ATOM 1417 O O . LYS A 1 178 ? 20.192 -10.145 -7.503 1.00 93.44 178 LYS A O 1
ATOM 1422 N N . ASN A 1 179 ? 19.515 -9.632 -9.586 1.00 90.31 179 ASN A N 1
ATOM 1423 C CA . ASN A 1 179 ? 20.772 -9.041 -10.050 1.00 90.31 179 ASN A CA 1
ATOM 1424 C C . ASN A 1 179 ? 20.868 -7.529 -9.768 1.00 90.31 179 ASN A C 1
ATOM 1426 O O . ASN A 1 179 ? 21.789 -6.877 -10.248 1.00 90.31 179 ASN A O 1
ATOM 1430 N N . ASN A 1 180 ? 19.949 -6.977 -8.969 1.00 86.81 180 ASN A N 1
ATOM 1431 C CA . ASN A 1 180 ? 19.859 -5.560 -8.608 1.00 86.81 180 ASN A CA 1
ATOM 1432 C C . ASN A 1 180 ? 19.578 -4.617 -9.785 1.00 86.81 180 ASN A C 1
ATOM 1434 O O . ASN A 1 180 ? 19.852 -3.422 -9.681 1.00 86.81 180 ASN A O 1
ATOM 1438 N N . ASP A 1 181 ? 19.001 -5.126 -10.873 1.00 91.38 181 ASP A N 1
ATOM 1439 C CA . ASP A 1 181 ? 18.734 -4.344 -12.077 1.00 91.38 181 ASP A CA 1
ATOM 1440 C C . ASP A 1 181 ? 17.241 -4.007 -12.206 1.00 91.38 181 ASP A C 1
ATOM 1442 O O . ASP A 1 181 ? 16.493 -4.602 -12.988 1.00 91.38 181 ASP A O 1
ATOM 1446 N N . LEU A 1 182 ? 16.787 -3.048 -11.388 1.00 94.75 182 LEU A N 1
ATOM 1447 C CA . LEU A 1 182 ? 15.396 -2.584 -11.426 1.00 94.75 182 LEU A CA 1
ATOM 1448 C C . LEU A 1 182 ? 15.055 -1.920 -12.764 1.00 94.75 182 LEU A C 1
ATOM 1450 O O . LEU A 1 182 ? 13.932 -2.071 -13.239 1.00 94.75 182 LEU A O 1
ATOM 1454 N N . LYS A 1 183 ? 16.004 -1.224 -13.404 1.00 94.31 183 LYS A N 1
ATOM 1455 C CA . LYS A 1 183 ? 15.728 -0.570 -14.686 1.00 94.31 183 LYS A CA 1
ATOM 1456 C C . LYS A 1 183 ? 15.484 -1.601 -15.785 1.00 94.31 183 LYS A C 1
ATOM 1458 O O . LYS A 1 183 ? 14.475 -1.498 -16.480 1.00 94.31 183 LYS A O 1
ATOM 1463 N N . ALA A 1 184 ? 16.325 -2.631 -15.890 1.00 94.44 184 ALA A N 1
ATOM 1464 C CA . ALA A 1 184 ? 16.081 -3.721 -16.829 1.00 94.44 184 ALA A CA 1
ATOM 1465 C C . ALA A 1 184 ? 14.792 -4.482 -16.498 1.00 94.44 184 ALA A C 1
ATOM 1467 O O . ALA A 1 184 ? 14.073 -4.885 -17.410 1.00 94.44 184 ALA A O 1
ATOM 1468 N N . ALA A 1 185 ? 14.467 -4.666 -15.213 1.00 96.38 185 ALA A N 1
ATOM 1469 C CA . ALA A 1 185 ? 13.211 -5.291 -14.801 1.00 96.38 185 ALA A CA 1
ATOM 1470 C C . ALA A 1 185 ? 11.982 -4.489 -15.268 1.00 96.38 185 ALA A C 1
ATOM 1472 O O . ALA A 1 185 ? 11.038 -5.073 -15.802 1.00 96.38 185 ALA A O 1
ATOM 1473 N N . VAL A 1 186 ? 12.017 -3.160 -15.118 1.00 95.25 186 VAL A N 1
ATOM 1474 C CA . VAL A 1 186 ? 10.987 -2.231 -15.610 1.00 95.25 186 VAL A CA 1
ATOM 1475 C C . VAL A 1 186 ? 10.844 -2.322 -17.131 1.00 95.25 186 VAL A C 1
ATOM 1477 O O . VAL A 1 186 ? 9.726 -2.459 -17.634 1.00 95.25 186 VAL A O 1
ATOM 1480 N N . ASP A 1 187 ? 11.961 -2.305 -17.860 1.00 92.88 187 ASP A N 1
ATOM 1481 C CA . ASP A 1 187 ? 11.967 -2.366 -19.326 1.00 92.88 187 ASP A CA 1
ATOM 1482 C C . ASP A 1 187 ? 11.452 -3.715 -19.843 1.00 92.88 187 ASP A C 1
ATOM 1484 O O . ASP A 1 187 ? 10.629 -3.762 -20.761 1.00 92.88 187 ASP A O 1
ATOM 1488 N N . ALA A 1 188 ? 11.863 -4.816 -19.208 1.00 92.81 188 ALA A N 1
ATOM 1489 C CA . ALA A 1 188 ? 11.365 -6.149 -19.519 1.00 92.81 188 ALA A CA 1
ATOM 1490 C C . ALA A 1 188 ? 9.851 -6.241 -19.292 1.00 92.81 188 ALA A C 1
ATOM 1492 O O . ALA A 1 188 ? 9.129 -6.703 -20.173 1.00 92.81 188 ALA A O 1
ATOM 1493 N N . ALA A 1 189 ? 9.355 -5.749 -18.150 1.00 92.25 189 ALA A N 1
ATOM 1494 C CA . ALA A 1 189 ? 7.930 -5.757 -17.831 1.00 92.25 189 ALA A CA 1
ATOM 1495 C C . ALA A 1 189 ? 7.095 -4.950 -18.846 1.00 92.25 189 ALA A C 1
ATOM 1497 O O . ALA A 1 189 ? 6.035 -5.407 -19.274 1.00 92.25 189 ALA A O 1
ATOM 1498 N N . ALA A 1 190 ? 7.586 -3.782 -19.272 1.00 84.81 190 ALA A N 1
ATOM 1499 C CA . ALA A 1 190 ? 6.935 -2.952 -20.286 1.00 84.81 190 ALA A CA 1
ATOM 1500 C C . ALA A 1 190 ? 6.977 -3.572 -21.699 1.00 84.81 190 ALA A C 1
ATOM 1502 O O . ALA A 1 190 ? 6.095 -3.313 -22.514 1.00 84.81 190 ALA A O 1
ATOM 1503 N N . GLY A 1 191 ? 7.965 -4.418 -22.002 1.00 79.25 191 GLY A N 1
ATOM 1504 C CA . GLY A 1 191 ? 8.074 -5.105 -23.292 1.00 79.25 191 GLY A CA 1
ATOM 1505 C C . GLY A 1 191 ? 6.965 -6.134 -23.560 1.00 79.25 191 GLY A C 1
ATOM 1506 O O . GLY A 1 191 ? 6.617 -6.371 -24.720 1.00 79.25 191 GLY A O 1
ATOM 1507 N N . PHE A 1 192 ? 6.356 -6.715 -22.519 1.00 69.75 192 PHE A N 1
ATOM 1508 C CA . PHE A 1 192 ? 5.341 -7.768 -22.682 1.00 69.75 192 PHE A CA 1
ATOM 1509 C C . PHE A 1 192 ? 4.018 -7.273 -23.273 1.00 69.75 192 PHE A C 1
ATOM 1511 O O . PHE A 1 192 ? 3.352 -8.033 -23.977 1.00 69.75 192 PHE A O 1
ATOM 1518 N N . THR A 1 193 ? 3.659 -6.000 -23.081 1.00 62.97 193 THR A N 1
ATOM 1519 C CA . THR A 1 193 ? 2.484 -5.413 -23.748 1.00 62.97 193 THR A CA 1
ATOM 1520 C C . THR A 1 193 ? 2.681 -5.295 -25.258 1.00 62.97 193 THR A C 1
ATOM 1522 O O . THR A 1 193 ? 1.723 -5.444 -26.011 1.00 62.97 193 THR A O 1
ATOM 1525 N N . ASN A 1 194 ? 3.924 -5.110 -25.717 1.00 54.03 194 ASN A N 1
ATOM 1526 C CA . ASN A 1 194 ? 4.248 -5.039 -27.143 1.00 54.03 194 ASN A CA 1
ATOM 1527 C C . ASN A 1 194 ? 4.401 -6.425 -27.779 1.00 54.03 194 ASN A C 1
ATOM 1529 O O . ASN A 1 194 ? 4.142 -6.577 -28.969 1.00 54.03 194 ASN A O 1
ATOM 1533 N N . TRP A 1 195 ? 4.802 -7.447 -27.016 1.00 51.38 195 TRP A N 1
ATOM 1534 C CA . TRP A 1 195 ? 4.944 -8.806 -27.544 1.00 51.38 195 TRP A CA 1
ATOM 1535 C C . TRP A 1 195 ? 3.592 -9.431 -27.906 1.00 51.38 195 TRP A C 1
ATOM 1537 O O . TRP A 1 195 ? 3.469 -9.968 -29.000 1.00 51.38 195 TRP A O 1
ATOM 1547 N N . PHE A 1 196 ? 2.560 -9.290 -27.065 1.00 45.12 196 PHE A N 1
ATOM 1548 C CA . PHE A 1 196 ? 1.219 -9.805 -27.382 1.00 45.12 196 PHE A CA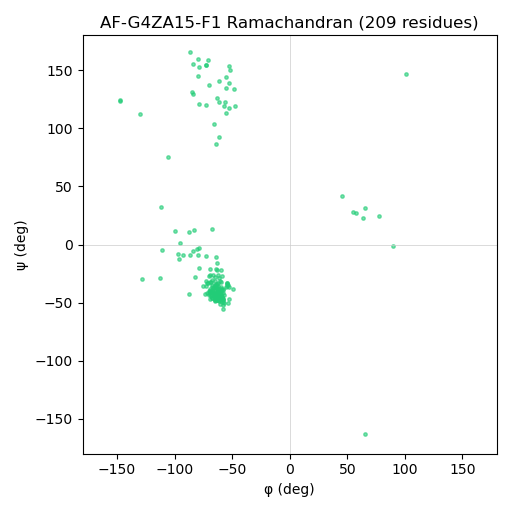 1
ATOM 1549 C C . PHE A 1 196 ? 0.572 -9.098 -28.584 1.00 45.12 196 PHE A C 1
ATOM 1551 O O . PHE A 1 196 ? -0.050 -9.765 -29.407 1.00 45.12 196 PHE A O 1
ATOM 1558 N N . LEU A 1 197 ? 0.760 -7.779 -28.723 1.00 45.50 197 LEU A N 1
ATOM 1559 C CA . LEU A 1 197 ? 0.260 -7.002 -29.867 1.00 45.50 197 LEU A CA 1
ATOM 1560 C C . LEU A 1 197 ? 1.015 -7.328 -31.167 1.00 45.50 197 LEU A C 1
ATOM 1562 O O . LEU A 1 197 ? 0.398 -7.531 -32.208 1.00 45.50 197 LEU A O 1
ATOM 1566 N N . ASN A 1 198 ? 2.343 -7.466 -31.109 1.00 45.41 198 ASN A N 1
ATOM 1567 C CA . ASN A 1 198 ? 3.143 -7.848 -32.277 1.00 45.41 198 ASN A CA 1
ATOM 1568 C C . ASN A 1 198 ? 2.964 -9.326 -32.661 1.00 45.41 198 ASN A C 1
ATOM 1570 O O . ASN A 1 198 ? 3.083 -9.678 -33.834 1.00 45.41 198 ASN A O 1
ATOM 1574 N N . PHE A 1 199 ? 2.707 -10.211 -31.694 1.00 47.91 199 PHE A N 1
ATOM 1575 C CA . PHE A 1 199 ? 2.431 -11.626 -31.944 1.00 47.91 199 PHE A CA 1
ATOM 1576 C C . PHE A 1 199 ? 1.043 -11.817 -32.570 1.00 47.91 199 PHE A C 1
ATOM 1578 O O . PHE A 1 199 ? 0.920 -12.567 -33.537 1.00 47.91 199 PHE A O 1
ATOM 1585 N N . SER A 1 200 ? 0.019 -11.094 -32.099 1.00 49.88 200 SER A N 1
ATOM 1586 C CA . SER A 1 200 ? -1.323 -11.134 -32.694 1.00 49.88 200 SER A CA 1
ATOM 1587 C C . SER A 1 200 ? -1.365 -10.520 -34.099 1.00 49.88 200 SER A C 1
ATOM 1589 O O . SER A 1 200 ? -1.960 -11.118 -34.995 1.00 49.88 200 SER A O 1
ATOM 1591 N N . GLU A 1 201 ? -0.661 -9.408 -34.350 1.00 46.19 201 GLU A N 1
ATOM 1592 C CA . GLU A 1 201 ? -0.516 -8.847 -35.703 1.00 46.19 201 GLU A CA 1
ATOM 1593 C C . GLU A 1 201 ? 0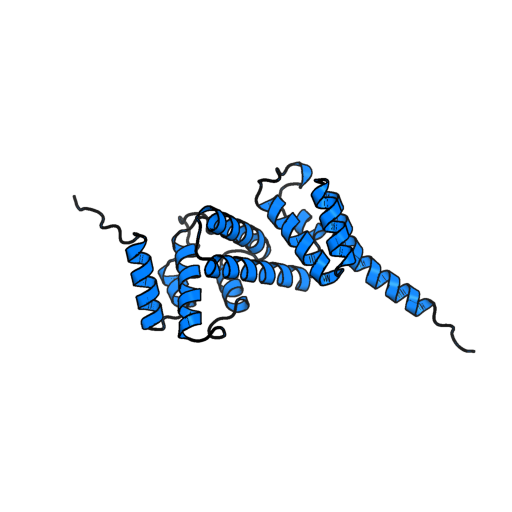.203 -9.805 -36.663 1.00 46.19 201 GLU A C 1
ATOM 1595 O O . GLU A 1 201 ? -0.203 -9.946 -37.820 1.00 46.19 201 GLU A O 1
ATOM 1600 N N . LYS A 1 202 ? 1.263 -10.483 -36.203 1.00 53.97 202 LYS A N 1
ATOM 1601 C CA . LYS A 1 202 ? 1.983 -11.474 -37.019 1.00 53.97 202 LYS A CA 1
ATOM 1602 C C . LYS A 1 202 ? 1.140 -12.716 -37.307 1.00 53.97 202 LYS A C 1
ATOM 1604 O O . LYS A 1 202 ? 1.219 -13.232 -38.416 1.00 53.97 202 LYS A O 1
ATOM 1609 N N . MET A 1 203 ? 0.321 -13.165 -36.355 1.00 46.09 203 MET A N 1
ATOM 1610 C CA . MET A 1 203 ? -0.605 -14.290 -36.543 1.00 46.09 203 MET A CA 1
ATOM 1611 C C . MET A 1 203 ? -1.747 -13.945 -37.511 1.00 46.09 203 MET A C 1
ATOM 1613 O O . MET A 1 203 ? -2.097 -14.772 -38.346 1.00 46.09 203 MET A O 1
ATOM 1617 N N . TRP A 1 204 ? -2.285 -12.719 -37.467 1.00 49.78 204 TRP A N 1
ATOM 1618 C CA . TRP A 1 204 ? -3.318 -12.266 -38.410 1.00 49.78 204 TRP A CA 1
ATOM 1619 C C . TRP A 1 204 ? -2.797 -12.186 -39.853 1.00 49.78 204 TRP A C 1
ATOM 1621 O O . TRP A 1 204 ? -3.439 -12.681 -40.776 1.00 49.78 204 TRP A O 1
ATOM 1631 N N . ARG A 1 205 ? -1.587 -11.645 -40.054 1.00 51.09 205 ARG A N 1
ATOM 1632 C CA . ARG A 1 205 ? -0.948 -11.536 -41.382 1.00 51.09 205 ARG A CA 1
ATOM 1633 C C . ARG A 1 205 ? -0.433 -12.864 -41.952 1.00 51.09 205 ARG A C 1
ATOM 1635 O O . ARG A 1 205 ? -0.035 -12.894 -43.111 1.00 51.09 205 ARG A O 1
ATOM 1642 N N . ALA A 1 206 ? -0.412 -13.933 -41.156 1.00 52.88 206 ALA A N 1
ATOM 1643 C CA . ALA A 1 206 ? 0.021 -15.264 -41.578 1.00 52.88 206 ALA A CA 1
ATOM 1644 C C . ALA A 1 206 ? -1.138 -16.174 -42.020 1.00 52.88 206 ALA A C 1
ATOM 1646 O O . ALA A 1 206 ? -0.889 -17.322 -42.382 1.00 52.88 206 ALA A O 1
ATOM 1647 N N . THR A 1 207 ? -2.388 -15.692 -42.012 1.00 43.56 207 THR A N 1
ATOM 1648 C CA . THR A 1 207 ? -3.490 -16.437 -42.635 1.00 43.56 207 THR A CA 1
ATOM 1649 C C . THR A 1 207 ? -3.356 -16.362 -44.161 1.00 43.56 207 THR A C 1
ATOM 1651 O O . THR A 1 207 ? -3.338 -15.258 -44.713 1.00 43.56 207 THR A O 1
ATOM 1654 N N . PRO A 1 208 ? -3.219 -17.497 -44.874 1.00 45.84 208 PRO A N 1
ATOM 1655 C CA . PRO A 1 208 ? -3.277 -17.492 -46.326 1.00 45.84 208 PRO A CA 1
ATOM 1656 C C . PRO A 1 208 ? -4.675 -17.037 -46.734 1.00 45.84 208 PRO A C 1
ATOM 1658 O O . PRO A 1 208 ? -5.673 -17.599 -46.286 1.00 45.84 208 PRO A O 1
ATOM 1661 N N . THR A 1 209 ? -4.748 -16.007 -47.569 1.00 49.03 209 THR A N 1
ATOM 1662 C CA . THR A 1 209 ? -5.969 -15.711 -48.313 1.00 49.03 209 THR A CA 1
ATOM 1663 C C . THR A 1 209 ? -6.176 -16.875 -49.272 1.00 49.03 209 THR A C 1
ATOM 1665 O O . THR A 1 209 ? -5.440 -17.020 -50.247 1.00 49.03 209 THR A O 1
ATOM 1668 N N . GLU A 1 210 ? -7.116 -17.758 -48.939 1.00 40.81 210 GLU A N 1
ATOM 1669 C CA . GLU A 1 210 ? -7.588 -18.782 -49.865 1.00 40.81 210 GLU A CA 1
ATOM 1670 C C . GLU A 1 210 ? -8.105 -18.066 -51.123 1.00 40.81 210 GLU A C 1
ATOM 1672 O O . GLU A 1 210 ? -8.984 -17.203 -51.050 1.00 40.81 210 GLU A O 1
ATOM 1677 N N . THR A 1 211 ? -7.473 -18.378 -52.254 1.00 49.38 211 THR A N 1
ATOM 1678 C CA . THR A 1 211 ? -7.895 -18.020 -53.614 1.00 49.38 211 THR A CA 1
ATOM 1679 C C . THR A 1 211 ? -8.268 -19.294 -54.342 1.00 49.38 211 THR A C 1
ATOM 1681 O O . THR A 1 211 ? -7.631 -20.333 -54.049 1.00 49.38 211 THR A O 1
#

Foldseek 3Di:
DDDPPPCPDPVNLVVVLLVCLVVLPDLLVLCVVLVQQDPPADDNLPGPSNLSSLVSLVSNCVRVPVVPPDLVNVLVSCCVRAPLLRLLLSLLSNLVVCVVVVHDPVSSVSSVVNNLVSLVVCVVVVHALVNSQVPPPDHLVPDDCPDSSNVSSLVSLLSLQCVQVNPVLNVVLVVCVVVVNSVVSSVSSVCSVVCVVVVVVVVVVPDDPDD

Sequence (211 aa):
MEKSLSIFSPASRTAMNSAWAKSGVKPEEVYRILRIGQPGEEAMATSTSFRQWLWYIEKYRVKMGDDAITDLQIGTMLNKKVPYLDQVTLFQSVKEQLLKQDSNLIVTMLAENLQCNAFQRLIDMNATPARFEMMIDTPLSLLKKEDIRYRAVETFTLYFAAAKGGDAALKQVKMLLKNNDLKAAVDAAAGFTNWFLNFSEKMWRATPTET

Secondary structure (DSSP, 8-state):
------TTSHHHHHHHHHHHHHHT--HHHHHHHTTTT-TTSPPTTT-HHHHHHHHHHHHHHHHH-GGGS-HHHHHHHHHTTS-HHHHHHHHHHHHHHHHHTT--HHHHHHHHHHHHHHHHHHHHTT--HHHHHHTSSS-GGG--TTSHHHHHHHHHHHHHHHHHHHHHHHHHHHHHHHTT-HHHHHHHHHHHHHHHHHHHHHHHTTS----